Protein AF-A0A956ELA1-F1 (afdb_monomer_lite)

Sequence (353 aa):
MSPERRRLAIAAAAIAALHLALVAYAFPVAVIFGDAGYHVPDYLTHYQQAQTILEIYRETGRLWAYDPGLLAGEPAGLFFDVDNKAHFLWVLGLTSLGLPLPAAFNLFPVASSILAPLSIAGAARLLGYRAVEVVIAAALAVLVWHFDSTVRFLWAAGMVSFTTASHLAILCVGLMWAMLRGRRPWLAFAGLALILLGGAAGLLEPLIPGPLRAASEATPLPADADAKESAAASAPRLVVAAGEAERRRAPNGKGEVFIYARGENAFLARLELDAGGAVPEHRDATEEYLYILEGSGDLVIDGKAYAISPGSAVYMPANALVSFQNGDARLVAVQVFAGPEPAAKYDAWTPAG

Secondary structure (DSSP, 8-state):
--HHHHHHHHHHHHHHHHHHHHHHHHS-HHHHTSSS---SHHHHHHHHHHHHHHHHHHHHS-S-EE-TTSSTTSEETSSTTTTTHHHHHHHHHHHHTT--HHHHHHHHHHHHHHHHHHHHHHHHHHHT--HHHHHHHHHHHHHHHHH-HHHHHHHHHTTHHHHHHHHHHHHHHHHHHHHHTTSSHHHHHHHHHHHHHHHHTTTSGGGSPPP---------S---TT------PPPP-S---GGGSEEEE-TTSSEEEEEEEE-SS-EEEEEEE-TT-EEEEE--SS-EEEEEEE--EEEEETTEEEEE-TT-EEEE-TT--EEEEE-SS-EEEEEEESSSGGGGGGGGSEEE-

Structure (mmCIF, N/CA/C/O backbone):
data_AF-A0A956ELA1-F1
#
_entry.id   AF-A0A956ELA1-F1
#
loop_
_atom_site.group_PDB
_atom_site.id
_atom_site.type_symbol
_atom_site.label_atom_id
_atom_site.label_alt_id
_atom_site.label_comp_id
_atom_site.label_asym_id
_atom_site.label_entity_id
_atom_site.label_seq_id
_atom_site.pdbx_PDB_ins_code
_atom_site.Cartn_x
_atom_site.Cartn_y
_atom_site.Cartn_z
_atom_site.occupancy
_atom_site.B_iso_or_equiv
_atom_site.auth_seq_i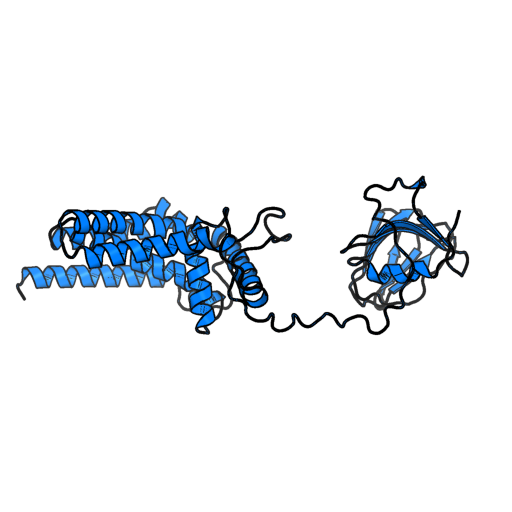d
_atom_site.auth_comp_id
_atom_site.auth_asym_id
_atom_site.auth_atom_id
_atom_site.pdbx_PDB_model_num
ATOM 1 N N . MET A 1 1 ? -31.346 -14.143 32.747 1.00 70.69 1 MET A N 1
ATOM 2 C CA . MET A 1 1 ? -30.569 -12.890 32.578 1.00 70.69 1 MET A CA 1
ATOM 3 C C . MET A 1 1 ? -31.324 -11.766 33.281 1.00 70.69 1 MET A C 1
ATOM 5 O O . MET A 1 1 ? -32.533 -11.711 33.103 1.00 70.69 1 MET A O 1
ATOM 9 N N . SER A 1 2 ? -30.678 -10.928 34.104 1.00 90.81 2 SER A N 1
ATOM 10 C CA . SER A 1 2 ? -31.393 -9.837 34.795 1.00 90.81 2 SER A CA 1
ATOM 11 C C . SER A 1 2 ? -31.924 -8.796 33.792 1.00 90.81 2 SER A C 1
ATOM 13 O O . SER A 1 2 ? -31.334 -8.651 32.714 1.00 90.81 2 SER A O 1
ATOM 15 N N . PRO A 1 3 ? -33.003 -8.054 34.115 1.00 91.38 3 PRO A N 1
ATOM 16 C CA . PRO A 1 3 ? -33.541 -7.007 33.241 1.00 91.38 3 PRO A CA 1
ATOM 17 C C . PRO A 1 3 ? -32.484 -5.976 32.827 1.00 91.38 3 PRO A C 1
ATOM 19 O O . PRO A 1 3 ? -32.422 -5.575 31.669 1.00 91.38 3 PRO A O 1
ATOM 22 N N . GLU A 1 4 ? -31.598 -5.608 33.752 1.00 91.69 4 GLU A N 1
ATOM 23 C CA . GLU A 1 4 ? -30.474 -4.704 33.505 1.00 91.69 4 GLU A CA 1
ATOM 24 C C . GLU A 1 4 ? -29.462 -5.286 32.507 1.00 91.69 4 GLU A C 1
ATOM 26 O O . GLU A 1 4 ? -29.124 -4.635 31.520 1.00 91.69 4 GLU A O 1
ATOM 31 N N . ARG A 1 5 ? -29.039 -6.547 32.688 1.00 91.31 5 ARG A N 1
ATOM 32 C CA . ARG A 1 5 ? -28.137 -7.220 31.735 1.00 91.31 5 ARG A CA 1
ATOM 33 C C . ARG A 1 5 ? -28.763 -7.339 30.349 1.00 91.31 5 ARG A C 1
ATOM 35 O O . ARG A 1 5 ? -28.055 -7.202 29.358 1.00 91.31 5 ARG A O 1
ATOM 42 N N . ARG A 1 6 ? -30.082 -7.555 30.271 1.00 94.75 6 ARG A N 1
ATOM 43 C CA . ARG A 1 6 ? -30.816 -7.572 28.999 1.00 94.75 6 ARG A CA 1
ATOM 44 C C . ARG A 1 6 ? -30.761 -6.216 28.303 1.00 94.75 6 ARG A C 1
ATOM 46 O O . ARG A 1 6 ? -30.464 -6.174 27.116 1.00 94.75 6 ARG A O 1
ATOM 53 N N . ARG A 1 7 ? -31.011 -5.123 29.030 1.00 95.56 7 ARG A N 1
ATOM 54 C CA . ARG A 1 7 ? -30.932 -3.758 28.483 1.00 95.56 7 ARG A CA 1
ATOM 55 C C . ARG A 1 7 ? -29.525 -3.431 27.983 1.00 95.56 7 ARG A C 1
ATOM 57 O O . ARG A 1 7 ? -29.392 -2.933 26.874 1.00 95.56 7 ARG A O 1
ATOM 64 N N . LEU A 1 8 ? -28.490 -3.778 28.751 1.00 95.44 8 LEU A N 1
ATOM 65 C CA . LEU A 1 8 ? -27.094 -3.578 28.344 1.00 95.44 8 LEU A CA 1
ATOM 66 C C . LEU A 1 8 ? -26.721 -4.394 27.101 1.00 95.44 8 LEU A C 1
ATOM 68 O O . LEU A 1 8 ? -26.054 -3.873 26.215 1.00 95.44 8 LEU A O 1
ATOM 72 N N . ALA A 1 9 ? -27.173 -5.647 27.009 1.00 95.44 9 ALA A N 1
ATOM 73 C CA . ALA A 1 9 ? -26.939 -6.477 25.829 1.00 95.44 9 ALA A CA 1
ATOM 74 C C . ALA A 1 9 ? -27.626 -5.903 24.579 1.00 95.44 9 ALA A C 1
ATOM 76 O O . ALA A 1 9 ? -27.011 -5.854 23.518 1.00 95.44 9 ALA A O 1
ATOM 77 N N . ILE A 1 10 ? -28.869 -5.423 24.710 1.00 97.50 10 ILE A N 1
ATOM 78 C CA . ILE A 1 10 ? -29.592 -4.754 23.617 1.00 97.50 10 ILE A CA 1
ATOM 79 C C . ILE A 1 10 ? -28.861 -3.477 23.192 1.00 97.50 10 ILE A C 1
ATOM 81 O O . ILE A 1 10 ? -28.669 -3.264 22.001 1.00 97.50 10 ILE A O 1
ATOM 85 N N . ALA A 1 11 ? -28.410 -2.656 24.146 1.00 97.06 11 ALA A N 1
ATOM 86 C CA . ALA A 1 11 ? -27.654 -1.442 23.848 1.00 97.06 11 ALA A CA 1
ATOM 87 C C . ALA A 1 11 ? -26.344 -1.756 23.108 1.00 97.06 11 ALA A C 1
ATOM 89 O O . ALA A 1 11 ? -26.069 -1.158 22.073 1.00 97.06 11 ALA A O 1
ATOM 90 N N . ALA A 1 12 ? -25.574 -2.738 23.585 1.00 97.00 12 ALA A N 1
ATOM 91 C CA . ALA A 1 12 ? -24.346 -3.176 22.925 1.00 97.00 12 ALA A CA 1
ATOM 92 C C . ALA A 1 12 ? -24.605 -3.692 21.500 1.00 97.00 12 ALA A C 1
ATOM 94 O O . ALA A 1 12 ? -23.867 -3.346 20.582 1.00 97.00 12 ALA A O 1
ATOM 95 N N . ALA A 1 13 ? -25.672 -4.473 21.301 1.00 97.88 13 ALA A N 1
ATOM 96 C CA . ALA A 1 13 ? -26.062 -4.965 19.982 1.00 97.88 13 ALA A CA 1
ATOM 97 C C . ALA A 1 13 ? -26.482 -3.826 19.041 1.00 97.88 13 ALA A C 1
ATOM 99 O O . ALA A 1 13 ? -26.085 -3.823 17.881 1.00 97.88 13 ALA A O 1
ATOM 100 N N . ALA A 1 14 ? -27.232 -2.837 19.538 1.00 98.19 14 ALA A N 1
ATOM 101 C CA . ALA A 1 14 ? -27.623 -1.666 18.758 1.00 98.19 14 ALA A CA 1
ATOM 102 C C . ALA A 1 14 ? -26.407 -0.819 18.347 1.00 98.19 14 ALA A C 1
ATOM 104 O O . ALA A 1 14 ? -26.316 -0.409 17.193 1.00 98.19 14 ALA A O 1
ATOM 105 N N . ILE A 1 15 ? -25.448 -0.612 19.257 1.00 98.25 15 ILE A N 1
ATOM 106 C CA . ILE A 1 15 ? -24.189 0.094 18.966 1.00 98.25 15 ILE A CA 1
ATOM 107 C C . ILE A 1 15 ? -23.372 -0.669 17.921 1.00 98.25 15 ILE A C 1
ATOM 109 O O . ILE A 1 15 ? -22.896 -0.066 16.964 1.00 98.25 15 ILE A O 1
ATOM 113 N N . ALA A 1 16 ? -23.235 -1.989 18.068 1.00 97.94 16 ALA A N 1
ATOM 114 C CA . ALA A 1 16 ? -22.521 -2.817 17.102 1.00 97.94 16 ALA A CA 1
ATOM 115 C C . ALA A 1 16 ? -23.200 -2.796 15.722 1.00 97.94 16 ALA A C 1
ATOM 117 O O . ALA A 1 16 ? -22.518 -2.655 14.714 1.00 97.94 16 ALA A O 1
ATOM 118 N N . ALA A 1 17 ? -24.532 -2.881 15.669 1.00 98.38 17 ALA A N 1
ATOM 119 C CA . ALA A 1 17 ? -25.286 -2.809 14.419 1.00 98.38 17 ALA A CA 1
ATOM 120 C C . ALA A 1 17 ? -25.136 -1.442 13.735 1.00 98.38 17 ALA A C 1
ATOM 122 O O . ALA A 1 17 ? -24.878 -1.390 12.535 1.00 98.38 17 ALA A O 1
ATOM 123 N N . LEU A 1 18 ? -25.236 -0.344 14.495 1.00 98.25 18 LEU A N 1
ATOM 124 C CA . LEU A 1 18 ? -24.988 1.005 13.985 1.00 98.25 18 LEU A CA 1
ATOM 125 C 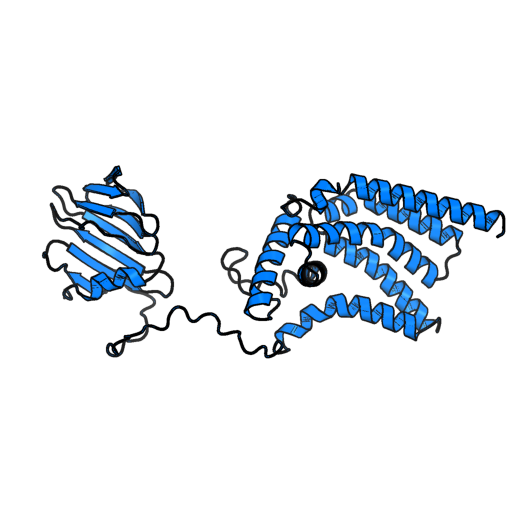C . LEU A 1 18 ? -23.560 1.135 13.446 1.00 98.25 18 LEU A C 1
ATOM 127 O O . LEU A 1 18 ? -23.366 1.634 12.342 1.00 98.25 18 LEU A O 1
ATOM 131 N N . HIS A 1 19 ? -22.569 0.654 14.198 1.00 98.44 19 HIS A N 1
ATOM 132 C CA . HIS A 1 19 ? -21.170 0.682 13.778 1.00 98.44 19 HIS A CA 1
ATOM 133 C C . HIS A 1 19 ? -20.951 -0.081 12.473 1.00 98.44 19 HIS A C 1
ATOM 135 O O . HIS A 1 19 ? -20.365 0.461 11.543 1.00 98.44 19 HIS A O 1
ATOM 141 N N . LEU A 1 20 ? -21.467 -1.307 12.370 1.00 98.00 20 LEU A N 1
ATOM 142 C CA . LEU A 1 20 ? -21.357 -2.114 11.154 1.00 98.00 20 LEU A CA 1
ATOM 143 C C . LEU A 1 20 ? -22.060 -1.458 9.960 1.00 98.00 20 LEU A C 1
ATOM 145 O O . LEU A 1 20 ? -21.533 -1.512 8.854 1.00 98.00 20 LEU A O 1
ATOM 149 N N . ALA A 1 21 ? -23.202 -0.797 10.173 1.00 98.06 21 ALA A N 1
ATOM 150 C CA . ALA A 1 21 ? -23.876 -0.036 9.122 1.00 98.06 21 ALA A CA 1
ATOM 151 C C . ALA A 1 21 ? -23.033 1.161 8.647 1.00 98.06 21 ALA A C 1
ATOM 153 O O . ALA A 1 21 ? -22.932 1.399 7.446 1.00 98.06 21 ALA A O 1
ATOM 154 N N . LEU A 1 22 ? -22.383 1.880 9.568 1.00 97.88 22 LEU A N 1
ATOM 155 C CA . LEU A 1 22 ? -21.479 2.984 9.233 1.00 97.88 22 LEU A CA 1
ATOM 156 C C . LEU A 1 22 ? -20.209 2.495 8.517 1.00 97.88 22 LEU A C 1
ATOM 158 O O . LEU A 1 22 ? -19.766 3.136 7.570 1.00 97.88 22 LEU A O 1
ATOM 162 N N . VAL A 1 23 ? -19.656 1.344 8.914 1.00 97.25 23 VAL A N 1
ATOM 163 C CA . VAL A 1 23 ? -18.533 0.698 8.210 1.00 97.25 23 VAL A CA 1
ATOM 164 C C . VAL A 1 23 ? -18.949 0.279 6.799 1.00 97.25 23 VAL A C 1
ATOM 166 O O . VAL A 1 23 ? -18.238 0.583 5.851 1.00 97.25 23 VAL A O 1
ATOM 169 N N . ALA A 1 24 ? -20.116 -0.348 6.632 1.00 95.81 24 ALA A N 1
ATOM 170 C CA . ALA A 1 24 ? -20.628 -0.728 5.314 1.00 95.81 24 ALA A CA 1
ATOM 171 C C . ALA A 1 24 ? -20.926 0.489 4.419 1.00 95.81 24 ALA A C 1
ATOM 173 O O . ALA A 1 24 ? -20.774 0.413 3.202 1.00 95.81 24 ALA A O 1
ATOM 174 N N . TYR A 1 25 ? -21.330 1.613 5.017 1.00 95.19 25 TYR A N 1
ATOM 175 C CA . TYR A 1 25 ? -21.486 2.885 4.314 1.00 95.19 25 TYR A CA 1
ATOM 176 C C . TYR A 1 25 ? -20.135 3.471 3.875 1.00 95.19 25 TYR A C 1
ATOM 178 O O . TYR A 1 25 ? -20.010 3.942 2.748 1.00 95.19 25 TYR A O 1
ATOM 186 N N . ALA A 1 26 ? -19.127 3.439 4.751 1.00 93.12 26 ALA A N 1
ATOM 187 C CA . ALA A 1 26 ? -17.788 3.951 4.466 1.00 93.12 26 ALA A CA 1
ATOM 188 C C . ALA A 1 26 ? -17.024 3.097 3.441 1.00 93.12 26 ALA A C 1
ATOM 190 O O . ALA A 1 26 ? -16.271 3.638 2.635 1.00 93.12 26 ALA A O 1
ATOM 191 N N . PHE A 1 27 ? -17.238 1.780 3.460 1.00 94.44 27 PHE A N 1
ATOM 192 C CA . PHE A 1 27 ? -16.554 0.812 2.608 1.00 94.44 27 PHE A CA 1
ATOM 193 C C . PHE A 1 27 ? -17.580 -0.046 1.857 1.00 94.44 27 PHE A C 1
ATOM 195 O O . PHE A 1 27 ? -17.936 -1.140 2.310 1.00 94.44 27 PHE A O 1
ATOM 202 N N . PRO A 1 28 ? -18.090 0.430 0.708 1.00 93.19 28 PRO A N 1
ATOM 203 C CA . PRO A 1 28 ? -19.039 -0.337 -0.083 1.00 93.19 28 PRO A CA 1
ATOM 204 C C . PRO A 1 28 ? -18.428 -1.666 -0.540 1.00 93.19 28 PRO A C 1
ATOM 206 O O . PRO A 1 28 ? -17.296 -1.704 -1.018 1.00 93.19 28 PRO A O 1
ATOM 209 N N . VAL A 1 29 ? -19.202 -2.754 -0.472 1.00 93.00 29 VAL A N 1
ATOM 210 C CA . VAL A 1 29 ? -18.757 -4.109 -0.866 1.00 93.00 29 VAL A CA 1
ATOM 211 C C . VAL A 1 29 ? -18.198 -4.142 -2.293 1.00 93.00 29 VAL A C 1
ATOM 213 O O . VAL A 1 29 ? -17.198 -4.806 -2.542 1.00 93.00 29 VAL A O 1
ATOM 216 N N . ALA A 1 30 ? -18.801 -3.379 -3.210 1.00 91.69 30 ALA A N 1
ATOM 217 C CA . ALA A 1 30 ? -18.338 -3.264 -4.593 1.00 91.69 30 ALA A CA 1
ATOM 218 C C . ALA A 1 30 ? -16.942 -2.627 -4.720 1.00 91.69 30 ALA A C 1
ATOM 220 O O . ALA A 1 30 ? -16.229 -2.927 -5.667 1.00 91.69 30 ALA A O 1
ATOM 221 N N . VAL A 1 31 ? -16.550 -1.769 -3.773 1.00 90.38 31 VAL A N 1
ATOM 222 C CA . VAL A 1 31 ? -15.204 -1.179 -3.725 1.00 90.38 31 VAL A CA 1
ATOM 223 C C . VAL A 1 31 ? -14.236 -2.142 -3.044 1.00 90.38 31 VAL A C 1
ATOM 225 O O . VAL A 1 31 ? -13.137 -2.352 -3.543 1.00 90.38 31 VAL A O 1
ATOM 228 N N . ILE A 1 32 ? -14.657 -2.788 -1.947 1.00 93.56 32 ILE A N 1
ATOM 229 C CA . ILE A 1 32 ? -13.826 -3.771 -1.235 1.00 93.56 32 ILE A CA 1
ATOM 230 C C . ILE A 1 32 ? -13.350 -4.869 -2.191 1.00 93.56 32 ILE A C 1
ATOM 232 O O . ILE A 1 32 ? -12.168 -5.189 -2.195 1.00 93.56 32 ILE A O 1
ATOM 236 N N . PHE A 1 33 ? -14.253 -5.416 -3.006 1.00 94.81 33 PHE A N 1
ATOM 237 C CA . PHE A 1 33 ? -13.960 -6.502 -3.948 1.00 94.81 33 PHE A CA 1
ATOM 238 C C . PHE A 1 33 ? -13.834 -6.032 -5.405 1.00 94.81 33 PHE A C 1
ATOM 240 O O . PHE A 1 33 ? -14.028 -6.834 -6.316 1.00 94.81 33 PHE A O 1
ATOM 247 N N . GLY A 1 34 ? -13.558 -4.745 -5.626 1.00 90.38 34 GLY A N 1
ATOM 248 C CA . GLY A 1 34 ? -13.276 -4.212 -6.957 1.00 90.38 34 GLY A CA 1
ATOM 249 C C . GLY A 1 34 ? -11.875 -4.582 -7.455 1.00 90.38 34 GLY A C 1
ATOM 250 O O . GLY A 1 34 ? -11.103 -5.249 -6.767 1.00 90.38 34 GLY A O 1
ATOM 251 N N . ASP A 1 35 ? -11.531 -4.090 -8.644 1.00 89.44 35 ASP A N 1
ATOM 252 C CA . ASP A 1 35 ? -10.265 -4.414 -9.319 1.00 89.44 35 ASP A CA 1
ATOM 253 C C . ASP A 1 35 ? -9.079 -3.533 -8.880 1.00 89.44 35 ASP A C 1
ATOM 255 O O . ASP A 1 35 ? -7.958 -3.724 -9.348 1.00 89.44 35 ASP A O 1
ATOM 259 N N . ALA A 1 36 ? -9.300 -2.570 -7.979 1.00 88.00 36 ALA A N 1
ATOM 260 C CA . ALA A 1 36 ? -8.285 -1.617 -7.534 1.00 88.00 36 ALA A CA 1
ATOM 261 C C . ALA A 1 36 ? -8.334 -1.349 -6.021 1.00 88.00 36 ALA A C 1
ATOM 263 O O . ALA A 1 36 ? -9.364 -1.525 -5.359 1.00 88.00 36 ALA A O 1
ATOM 264 N N . GLY A 1 37 ? -7.198 -0.907 -5.474 1.00 85.56 37 GLY A N 1
ATOM 265 C CA . GLY A 1 37 ? -7.126 -0.346 -4.127 1.00 85.56 37 GLY A CA 1
ATOM 266 C C . GLY A 1 37 ? -7.890 0.980 -4.007 1.00 85.56 37 GLY A C 1
ATOM 267 O O . GLY A 1 37 ? -8.267 1.594 -5.005 1.00 85.56 37 GLY A O 1
ATOM 268 N N . TYR A 1 38 ? -8.115 1.455 -2.780 1.00 87.44 38 TYR A N 1
ATOM 269 C CA . TYR A 1 38 ? -8.744 2.763 -2.559 1.00 87.44 38 TYR A CA 1
ATOM 270 C C . TYR A 1 38 ? -7.954 3.911 -3.228 1.00 87.44 38 TYR A C 1
ATOM 272 O O . TYR A 1 38 ? -6.769 4.102 -2.971 1.00 87.44 38 TYR A O 1
ATOM 280 N N . HIS A 1 39 ? -8.635 4.727 -4.041 1.00 80.38 39 HIS A N 1
ATOM 281 C CA . HIS A 1 39 ? -8.050 5.844 -4.806 1.00 80.38 39 HIS A CA 1
ATOM 282 C C . HIS A 1 39 ? -7.979 7.163 -4.015 1.00 80.38 39 HIS A C 1
ATOM 284 O O . HIS A 1 39 ? -8.400 8.218 -4.492 1.00 80.38 39 HIS A O 1
ATOM 290 N N . VAL A 1 40 ? -7.500 7.107 -2.778 1.00 78.19 40 VAL A N 1
ATOM 291 C CA . VAL A 1 40 ? -7.356 8.273 -1.888 1.00 78.19 40 VAL A CA 1
ATOM 292 C C . VAL A 1 40 ? -5.855 8.447 -1.600 1.00 78.19 40 VAL A C 1
ATOM 294 O O . VAL A 1 40 ? -5.151 7.437 -1.649 1.00 78.19 40 VAL A O 1
ATOM 297 N N . PRO A 1 41 ? -5.325 9.674 -1.389 1.00 80.75 41 PRO A N 1
ATOM 298 C CA . PRO A 1 41 ? -3.912 9.975 -1.636 1.00 80.75 41 PRO A CA 1
ATOM 299 C C . PRO A 1 41 ? -2.905 8.980 -1.059 1.00 80.75 41 PRO A C 1
ATOM 301 O O . PRO A 1 41 ? -2.063 8.483 -1.797 1.00 80.75 41 PRO A O 1
ATOM 304 N N . ASP A 1 42 ? -3.019 8.652 0.225 1.00 87.12 42 ASP A N 1
ATOM 305 C CA . ASP A 1 42 ? -2.032 7.819 0.914 1.00 87.12 42 ASP A CA 1
ATOM 306 C C . ASP A 1 42 ? -2.269 6.320 0.641 1.00 87.12 42 ASP A C 1
ATOM 308 O O . ASP A 1 42 ? -1.330 5.541 0.488 1.00 87.12 42 ASP A O 1
ATOM 312 N N . TYR A 1 43 ? -3.531 5.914 0.439 1.00 90.75 43 TYR A N 1
ATOM 313 C CA . TYR A 1 43 ? -3.865 4.536 0.064 1.00 90.75 43 TYR A CA 1
ATOM 314 C C . TYR A 1 43 ? -3.234 4.106 -1.260 1.00 90.75 43 TYR A C 1
ATOM 316 O O . TYR A 1 43 ? -2.842 2.948 -1.372 1.00 90.75 43 TYR A O 1
ATOM 324 N N . LEU A 1 44 ? -3.125 4.998 -2.249 1.00 88.75 44 LEU A N 1
ATOM 325 C CA . LEU A 1 44 ? -2.506 4.662 -3.536 1.00 88.75 44 LEU A CA 1
ATOM 326 C C . LEU A 1 44 ? -1.013 4.375 -3.392 1.00 88.75 44 LEU A C 1
ATOM 328 O O . LEU A 1 44 ? -0.535 3.381 -3.938 1.00 88.75 44 LEU A O 1
ATOM 332 N N . THR A 1 45 ? -0.306 5.195 -2.616 1.00 86.88 45 THR A N 1
ATOM 333 C CA . THR A 1 45 ? 1.112 4.985 -2.305 1.00 86.88 45 THR A CA 1
ATOM 334 C C . THR A 1 45 ? 1.308 3.632 -1.627 1.00 86.88 45 THR A C 1
ATOM 336 O O . THR A 1 45 ? 2.091 2.810 -2.096 1.00 86.88 45 THR A O 1
ATOM 339 N N . HIS A 1 46 ? 0.524 3.343 -0.585 1.00 88.50 46 HIS A N 1
ATOM 340 C CA . HIS A 1 46 ? 0.624 2.074 0.137 1.00 88.50 46 HIS A CA 1
ATOM 341 C C . HIS A 1 46 ? 0.178 0.870 -0.694 1.00 88.50 46 HIS A C 1
ATOM 343 O O . HIS A 1 46 ? 0.709 -0.226 -0.520 1.00 88.50 46 HIS A O 1
ATOM 349 N N . TYR A 1 47 ? -0.771 1.053 -1.613 1.00 90.69 47 TYR A N 1
ATOM 350 C CA . TYR A 1 47 ? -1.193 0.006 -2.537 1.00 90.69 47 TYR A CA 1
ATOM 351 C C . TYR A 1 47 ? -0.070 -0.358 -3.509 1.00 90.69 47 TYR A C 1
ATOM 353 O O . TYR A 1 47 ? 0.240 -1.540 -3.655 1.00 90.69 47 TYR A O 1
ATOM 361 N N . GLN A 1 48 ? 0.583 0.643 -4.112 1.00 87.94 48 GLN A N 1
ATOM 362 C CA . GLN A 1 48 ? 1.752 0.431 -4.968 1.00 87.94 48 GLN A CA 1
ATOM 363 C C . GLN A 1 48 ? 2.880 -0.256 -4.191 1.00 87.94 48 GLN A C 1
ATOM 365 O O . GLN A 1 48 ? 3.391 -1.276 -4.638 1.00 87.94 48 GLN A O 1
ATOM 370 N N . GLN A 1 49 ? 3.221 0.237 -2.998 1.00 87.00 49 GLN A N 1
ATOM 371 C CA . GLN A 1 49 ? 4.253 -0.377 -2.156 1.00 87.00 49 GLN A CA 1
ATOM 372 C C . GLN A 1 49 ? 3.921 -1.838 -1.818 1.00 87.00 49 GLN A C 1
ATOM 374 O O . GLN A 1 49 ? 4.782 -2.713 -1.917 1.00 87.00 49 GLN A O 1
ATOM 379 N N . ALA A 1 50 ? 2.668 -2.131 -1.456 1.00 88.94 50 ALA A N 1
ATOM 380 C CA . ALA A 1 50 ? 2.233 -3.494 -1.176 1.00 88.94 50 ALA A CA 1
ATOM 381 C C . ALA A 1 50 ? 2.331 -4.396 -2.413 1.00 88.94 50 ALA A C 1
ATOM 383 O O . ALA A 1 50 ? 2.720 -5.556 -2.277 1.00 88.94 50 ALA A O 1
ATOM 384 N N . GLN A 1 51 ? 2.011 -3.874 -3.600 1.00 89.81 51 GLN A N 1
ATOM 385 C CA . GLN A 1 51 ? 2.172 -4.588 -4.862 1.00 89.81 51 GLN A CA 1
ATOM 386 C C . GLN A 1 51 ? 3.648 -4.915 -5.129 1.00 89.81 51 GLN A C 1
ATOM 388 O O . GLN A 1 51 ? 3.982 -6.093 -5.262 1.00 89.81 51 GLN A O 1
ATOM 393 N N . THR A 1 52 ? 4.522 -3.904 -5.118 1.00 87.69 52 THR A N 1
ATOM 394 C CA . THR A 1 52 ? 5.959 -4.053 -5.383 1.00 87.69 52 THR A CA 1
ATOM 395 C C . THR A 1 52 ? 6.583 -5.074 -4.430 1.00 87.69 52 THR A C 1
ATOM 397 O O . THR A 1 52 ? 7.190 -6.054 -4.861 1.00 87.69 52 THR A O 1
ATOM 400 N N . ILE A 1 53 ? 6.375 -4.923 -3.116 1.00 86.12 53 ILE A N 1
ATOM 401 C CA . ILE A 1 53 ? 6.966 -5.833 -2.122 1.00 86.12 53 ILE A CA 1
ATOM 402 C C . ILE A 1 53 ? 6.389 -7.249 -2.226 1.00 86.12 53 ILE A C 1
ATOM 404 O O . ILE A 1 53 ? 7.105 -8.218 -1.973 1.00 86.12 53 ILE A O 1
ATOM 408 N N . LEU A 1 54 ? 5.120 -7.413 -2.611 1.00 88.19 54 LEU A N 1
ATOM 409 C CA . LEU A 1 54 ? 4.539 -8.741 -2.805 1.00 88.19 54 LEU A CA 1
ATOM 410 C C . LEU A 1 54 ? 5.159 -9.468 -4.006 1.00 88.19 54 LEU A C 1
ATOM 412 O O . LEU A 1 54 ? 5.392 -10.675 -3.923 1.00 88.19 54 LEU A O 1
ATOM 416 N N . GLU A 1 55 ? 5.429 -8.754 -5.099 1.00 87.62 55 GLU A N 1
ATOM 417 C CA . GLU A 1 55 ? 6.141 -9.283 -6.270 1.00 87.62 55 GLU A CA 1
ATOM 418 C C . GLU A 1 55 ? 7.563 -9.711 -5.881 1.00 87.62 55 GLU A C 1
ATOM 420 O O . GLU A 1 55 ? 7.921 -10.881 -6.032 1.00 87.62 55 GLU A O 1
ATOM 425 N N . ILE A 1 56 ? 8.313 -8.827 -5.216 1.00 85.88 56 ILE A N 1
ATOM 426 C CA . ILE A 1 56 ? 9.664 -9.120 -4.712 1.00 85.88 56 ILE A CA 1
ATOM 427 C C . ILE A 1 56 ? 9.670 -10.309 -3.755 1.00 85.88 56 ILE A C 1
ATOM 429 O O . ILE A 1 56 ? 10.563 -11.154 -3.825 1.00 85.88 56 ILE A O 1
ATOM 433 N N . TYR A 1 57 ? 8.698 -10.400 -2.847 1.00 85.94 57 TYR A N 1
ATOM 434 C CA . TYR A 1 57 ? 8.621 -11.513 -1.907 1.00 85.94 57 TYR A CA 1
ATOM 435 C C . TYR A 1 57 ? 8.406 -12.844 -2.627 1.00 85.94 57 TYR A C 1
ATOM 437 O O . TYR A 1 57 ? 8.993 -13.857 -2.243 1.00 85.94 57 TYR A O 1
ATOM 445 N N . ARG A 1 58 ? 7.587 -12.862 -3.684 1.00 84.56 58 ARG A N 1
ATOM 446 C CA . ARG A 1 58 ? 7.357 -14.075 -4.479 1.00 84.56 58 ARG A CA 1
ATOM 447 C C . ARG A 1 58 ? 8.624 -14.533 -5.197 1.00 84.56 58 ARG A C 1
ATOM 449 O O . ARG A 1 58 ? 8.846 -15.738 -5.277 1.00 84.56 58 ARG A O 1
ATOM 456 N N . GLU A 1 59 ? 9.440 -13.596 -5.667 1.00 84.38 59 GLU A N 1
ATOM 457 C CA . GLU A 1 59 ? 10.676 -13.885 -6.400 1.00 84.38 59 GLU A CA 1
ATOM 458 C C . GLU A 1 59 ? 11.858 -14.215 -5.481 1.00 84.38 59 GLU A C 1
ATOM 460 O O . GLU A 1 59 ? 12.602 -15.163 -5.718 1.00 84.38 59 GLU A O 1
ATOM 465 N N . THR A 1 60 ? 12.030 -13.442 -4.411 1.00 82.44 60 THR A N 1
ATOM 466 C CA . THR A 1 60 ? 13.265 -13.423 -3.608 1.00 82.44 60 THR A CA 1
ATOM 467 C C . THR A 1 60 ? 13.069 -13.879 -2.165 1.00 82.44 60 THR A C 1
ATOM 469 O O . THR A 1 60 ? 14.045 -14.117 -1.453 1.00 82.44 60 THR A O 1
ATOM 472 N N . GLY A 1 61 ? 11.821 -13.971 -1.700 1.00 82.50 61 GLY A N 1
ATOM 473 C CA . GLY A 1 61 ? 11.491 -14.232 -0.300 1.00 82.50 61 GLY A CA 1
ATOM 474 C C . GLY A 1 61 ? 11.766 -13.063 0.650 1.00 82.50 61 GLY A C 1
ATOM 475 O O . GLY A 1 61 ? 11.626 -13.253 1.855 1.00 82.50 61 GLY A O 1
ATOM 476 N N . ARG A 1 62 ? 12.148 -11.881 0.145 1.00 83.12 62 ARG A N 1
ATOM 477 C CA . ARG A 1 62 ? 12.419 -10.680 0.954 1.00 83.12 62 ARG A CA 1
ATOM 478 C C . ARG A 1 62 ? 11.178 -9.803 1.078 1.00 83.12 62 ARG A C 1
ATOM 480 O O . ARG A 1 62 ? 10.453 -9.636 0.103 1.00 83.12 62 ARG A O 1
ATOM 487 N N . LEU A 1 63 ? 10.972 -9.178 2.239 1.00 82.25 63 LEU A N 1
ATOM 488 C CA . LEU A 1 63 ? 9.925 -8.158 2.432 1.00 82.25 63 LEU A CA 1
ATOM 489 C C . LEU A 1 63 ? 10.418 -6.710 2.277 1.00 82.25 63 LEU A C 1
ATOM 491 O O . LEU A 1 63 ? 9.860 -5.806 2.908 1.00 82.25 63 LEU A O 1
ATOM 495 N N . TRP A 1 64 ? 11.474 -6.497 1.490 1.00 84.50 64 TRP A N 1
ATOM 496 C CA . TRP A 1 64 ? 12.030 -5.179 1.185 1.00 84.50 64 TRP A CA 1
ATOM 497 C C . TRP A 1 64 ? 12.771 -5.172 -0.159 1.00 84.50 64 TRP A C 1
ATOM 499 O O . TRP A 1 64 ? 13.313 -6.205 -0.563 1.00 84.50 64 TRP A O 1
ATOM 509 N N . ALA A 1 65 ? 12.845 -4.009 -0.814 1.00 82.81 65 ALA A N 1
ATOM 510 C CA . ALA A 1 65 ? 13.751 -3.757 -1.940 1.00 82.81 65 ALA A CA 1
ATOM 511 C C . ALA A 1 65 ? 13.953 -2.262 -2.200 1.00 82.81 65 ALA A C 1
ATOM 513 O O . ALA A 1 65 ? 13.275 -1.422 -1.619 1.00 82.81 65 ALA A O 1
ATOM 514 N N . TYR A 1 66 ? 14.864 -1.943 -3.116 1.00 83.88 66 TYR A N 1
ATOM 515 C CA . TYR A 1 66 ? 14.964 -0.614 -3.707 1.00 83.88 66 TYR A CA 1
ATOM 516 C C . TYR A 1 66 ? 14.037 -0.523 -4.919 1.00 83.88 66 TYR A C 1
ATOM 518 O O . TYR A 1 66 ? 14.206 -1.280 -5.874 1.00 83.88 66 TYR A O 1
ATOM 526 N N . ASP A 1 67 ? 13.081 0.402 -4.871 1.00 78.31 67 ASP A N 1
ATOM 527 C CA . ASP A 1 67 ? 12.201 0.726 -5.993 1.00 78.31 67 ASP A CA 1
ATOM 528 C C . ASP A 1 67 ? 12.711 2.017 -6.666 1.00 78.31 67 ASP A C 1
ATOM 530 O O . ASP A 1 67 ? 12.644 3.093 -6.069 1.00 78.31 67 ASP A O 1
ATOM 534 N N . PRO A 1 68 ? 13.265 1.958 -7.891 1.00 79.62 68 PRO A N 1
ATOM 535 C CA . PRO A 1 68 ? 13.706 3.160 -8.596 1.00 79.62 68 PRO A CA 1
ATOM 536 C C . PRO A 1 68 ? 12.534 4.029 -9.088 1.00 79.62 68 PRO A C 1
ATOM 538 O O . PRO A 1 68 ? 12.748 5.192 -9.426 1.00 79.62 68 PRO A O 1
ATOM 541 N N . GLY A 1 69 ? 11.311 3.488 -9.140 1.00 74.88 69 GLY A N 1
ATOM 542 C CA . GLY A 1 69 ? 10.100 4.184 -9.577 1.00 74.88 69 GLY A CA 1
ATOM 543 C C . GLY A 1 69 ? 9.383 4.958 -8.468 1.00 74.88 69 GLY A C 1
ATOM 544 O O . GLY A 1 69 ? 8.598 5.859 -8.770 1.00 74.88 69 GLY A O 1
ATOM 545 N N . LEU A 1 70 ? 9.658 4.657 -7.195 1.00 71.12 70 LEU A N 1
ATOM 546 C CA . LEU A 1 70 ? 9.046 5.320 -6.043 1.00 71.12 70 LEU A CA 1
ATOM 547 C C . LEU A 1 70 ? 10.072 5.504 -4.920 1.00 71.12 70 LEU A C 1
ATOM 549 O O . LEU A 1 70 ? 10.540 4.531 -4.343 1.00 71.12 70 LEU A O 1
ATOM 553 N N . LEU A 1 71 ? 10.379 6.763 -4.581 1.00 73.00 71 LEU A N 1
ATOM 554 C CA . LEU A 1 71 ? 11.387 7.126 -3.569 1.00 73.00 71 LEU A CA 1
ATOM 555 C C . LEU A 1 71 ? 12.767 6.495 -3.850 1.00 73.00 71 LEU A C 1
ATOM 557 O O . LEU A 1 71 ? 13.373 5.870 -2.983 1.00 73.00 71 LEU A O 1
ATOM 561 N N . ALA A 1 72 ? 13.277 6.684 -5.072 1.00 77.44 72 ALA A N 1
ATOM 562 C CA . ALA A 1 72 ? 14.555 6.127 -5.511 1.00 77.44 72 ALA A CA 1
ATOM 563 C C . ALA A 1 72 ? 15.695 6.384 -4.504 1.00 77.44 72 ALA A C 1
ATOM 565 O O . ALA A 1 72 ? 15.958 7.521 -4.110 1.00 77.44 72 ALA A O 1
ATOM 566 N N . GLY A 1 73 ? 16.393 5.311 -4.126 1.00 75.12 73 GLY A N 1
ATOM 567 C CA . GLY A 1 73 ? 17.471 5.342 -3.133 1.00 75.12 73 GLY A CA 1
ATOM 568 C C . GLY A 1 73 ? 17.026 5.030 -1.702 1.00 75.12 73 GLY A C 1
ATOM 569 O O . GLY A 1 73 ? 17.881 4.710 -0.878 1.00 75.12 73 GLY A O 1
ATOM 570 N N . GLU A 1 74 ? 15.722 5.024 -1.419 1.00 76.06 74 GLU A N 1
ATOM 571 C CA . GLU A 1 74 ? 15.163 4.555 -0.150 1.00 76.06 74 GLU A CA 1
ATOM 572 C C . GLU A 1 74 ? 14.656 3.108 -0.287 1.00 76.06 74 GLU A C 1
ATOM 574 O O . GLU A 1 74 ? 13.992 2.770 -1.271 1.00 76.06 74 GLU A O 1
ATOM 579 N N . PRO A 1 75 ? 14.961 2.211 0.667 1.00 78.62 75 PRO A N 1
ATOM 580 C CA . PRO A 1 75 ? 14.470 0.844 0.605 1.00 78.62 75 PRO A CA 1
ATOM 581 C C . PRO A 1 75 ? 12.995 0.772 1.029 1.00 78.62 75 PRO A C 1
ATOM 583 O O . PRO A 1 75 ? 12.655 0.949 2.205 1.00 78.62 75 PRO A O 1
ATOM 586 N N . ALA A 1 76 ? 12.125 0.439 0.078 1.00 79.94 76 ALA A N 1
ATOM 587 C CA . ALA A 1 76 ? 10.729 0.108 0.320 1.00 79.94 76 ALA A CA 1
ATOM 588 C C . ALA A 1 76 ? 10.615 -1.139 1.214 1.00 79.94 76 ALA A C 1
ATOM 590 O O . ALA A 1 76 ? 11.406 -2.082 1.118 1.00 79.94 76 ALA A O 1
ATOM 591 N N . GLY A 1 77 ? 9.618 -1.156 2.095 1.00 73.69 77 GLY A N 1
ATOM 592 C CA . GLY A 1 77 ? 9.334 -2.252 3.019 1.00 73.69 77 GLY A CA 1
ATOM 593 C C . GLY A 1 77 ? 10.181 -2.274 4.298 1.00 73.69 77 GLY A C 1
ATOM 594 O O . GLY A 1 77 ? 10.003 -3.192 5.102 1.00 73.69 77 GLY A O 1
ATOM 595 N N . LEU A 1 78 ? 11.076 -1.301 4.525 1.00 74.56 78 LEU A N 1
ATOM 596 C CA . LEU A 1 78 ? 11.885 -1.195 5.753 1.00 74.56 78 LEU A CA 1
ATOM 597 C C . LEU A 1 78 ? 11.432 -0.050 6.671 1.00 74.56 78 LEU A C 1
ATOM 599 O O . LEU A 1 78 ? 10.439 -0.184 7.381 1.00 74.56 78 LEU A O 1
ATOM 603 N N . PHE A 1 79 ? 12.199 1.042 6.725 1.00 67.19 79 PHE A N 1
ATOM 604 C CA . PHE A 1 79 ? 12.059 2.076 7.754 1.00 67.19 79 PHE A CA 1
ATOM 605 C C . PHE A 1 79 ? 10.926 3.049 7.458 1.00 67.19 79 PHE A C 1
ATOM 607 O O . PHE A 1 79 ? 10.221 3.456 8.379 1.00 67.19 79 PHE A O 1
ATOM 614 N N . PHE A 1 80 ? 10.749 3.398 6.184 1.00 65.00 80 PHE A N 1
ATOM 615 C CA . PHE A 1 80 ? 9.701 4.314 5.750 1.00 65.00 80 PHE A CA 1
ATOM 616 C C . PHE A 1 80 ? 8.301 3.713 5.952 1.00 65.00 80 PHE A C 1
ATOM 618 O O . PHE A 1 80 ? 7.396 4.417 6.375 1.00 65.00 80 PHE A O 1
ATOM 625 N N . ASP A 1 81 ? 8.165 2.394 5.776 1.00 72.31 81 ASP A N 1
ATOM 626 C CA . ASP A 1 81 ? 6.882 1.678 5.832 1.00 72.31 81 ASP A CA 1
ATOM 627 C C . ASP A 1 81 ? 6.637 0.966 7.169 1.00 72.31 81 ASP A C 1
ATOM 629 O O . ASP A 1 81 ? 5.813 0.049 7.263 1.00 72.31 81 ASP A O 1
ATOM 633 N N . VAL A 1 82 ? 7.378 1.331 8.220 1.00 71.75 82 VAL A N 1
ATOM 634 C CA . VAL A 1 82 ? 7.245 0.685 9.536 1.00 71.75 82 VAL A CA 1
ATOM 635 C C . VAL A 1 82 ? 5.826 0.821 10.090 1.00 71.75 82 VAL A C 1
ATOM 637 O O . VAL A 1 82 ? 5.323 -0.084 10.758 1.00 71.75 82 VAL A O 1
ATOM 640 N N . ASP A 1 83 ? 5.159 1.928 9.779 1.00 74.12 83 ASP A N 1
ATOM 641 C CA . ASP A 1 83 ? 3.785 2.200 10.168 1.00 74.12 83 ASP A CA 1
ATOM 642 C C . ASP A 1 83 ? 2.773 1.349 9.385 1.00 74.12 83 ASP A C 1
ATOM 644 O O . ASP A 1 83 ? 1.740 1.002 9.949 1.00 74.12 83 ASP A O 1
ATOM 648 N N . ASN A 1 84 ? 3.086 0.929 8.154 1.00 83.19 84 ASN A N 1
ATOM 649 C CA . ASN A 1 84 ? 2.225 0.119 7.284 1.00 83.19 84 ASN A CA 1
ATOM 650 C C . ASN A 1 84 ? 2.601 -1.361 7.177 1.00 83.19 84 ASN A C 1
ATOM 652 O O . ASN A 1 84 ? 1.885 -2.144 6.546 1.00 83.19 84 ASN A O 1
ATOM 656 N N . LYS A 1 85 ? 3.671 -1.802 7.837 1.00 81.81 85 LYS A N 1
ATOM 657 C CA . LYS A 1 85 ? 4.136 -3.193 7.759 1.00 81.81 85 LYS A CA 1
ATOM 658 C C . LYS A 1 85 ? 3.059 -4.215 8.144 1.00 81.81 85 LYS A C 1
ATOM 660 O O . LYS A 1 85 ? 2.981 -5.286 7.545 1.00 81.81 85 LYS A O 1
ATOM 665 N N . ALA A 1 86 ? 2.189 -3.882 9.099 1.00 84.12 86 ALA A N 1
ATOM 666 C CA . ALA A 1 86 ? 1.059 -4.733 9.477 1.00 84.12 86 ALA A CA 1
ATOM 667 C C . ALA A 1 86 ? 0.033 -4.895 8.340 1.00 84.12 86 ALA A C 1
ATOM 669 O O . ALA A 1 86 ? -0.473 -5.998 8.125 1.00 84.12 86 ALA A O 1
ATOM 670 N N . HIS A 1 87 ? -0.247 -3.823 7.593 1.00 89.38 87 HIS A N 1
ATOM 671 C CA . HIS A 1 87 ? -1.114 -3.857 6.413 1.00 89.38 87 HIS A CA 1
ATOM 672 C C . HIS A 1 87 ? -0.474 -4.695 5.305 1.00 89.38 87 HIS A C 1
ATOM 674 O O . HIS A 1 87 ? -1.132 -5.558 4.727 1.00 89.38 87 HIS A O 1
ATOM 680 N N . PHE A 1 88 ? 0.834 -4.551 5.090 1.00 87.38 88 PHE A N 1
ATOM 681 C CA . PHE A 1 88 ? 1.566 -5.406 4.160 1.00 87.38 88 PHE A CA 1
ATOM 682 C C . PHE A 1 88 ? 1.479 -6.898 4.539 1.00 87.38 88 PHE A C 1
ATOM 684 O O . PHE A 1 88 ? 1.104 -7.725 3.710 1.00 87.38 88 PHE A O 1
ATOM 691 N N . LEU A 1 89 ? 1.776 -7.266 5.793 1.00 86.50 89 LEU A N 1
ATOM 692 C CA . LEU A 1 89 ? 1.721 -8.666 6.242 1.00 86.50 89 LEU A CA 1
ATOM 693 C C . LEU A 1 89 ? 0.305 -9.247 6.142 1.00 86.50 89 LEU A C 1
ATOM 695 O O . LEU A 1 89 ? 0.133 -10.422 5.816 1.00 86.50 89 LEU A O 1
ATOM 699 N N . TRP A 1 90 ? -0.710 -8.418 6.382 1.00 90.81 90 TRP A N 1
ATOM 700 C CA . TRP A 1 90 ? -2.107 -8.762 6.146 1.00 90.81 90 TRP A CA 1
ATOM 701 C C . TRP A 1 90 ? -2.374 -9.081 4.670 1.00 90.81 90 TRP A C 1
ATOM 703 O O . TRP A 1 90 ? -2.948 -10.127 4.360 1.00 90.81 90 TRP A O 1
ATOM 713 N N . VAL A 1 91 ? -1.921 -8.218 3.757 1.00 92.88 91 VAL A N 1
ATOM 714 C CA . VAL A 1 91 ? -2.052 -8.424 2.308 1.00 92.88 91 VAL A CA 1
ATOM 715 C C . VAL A 1 91 ? -1.334 -9.694 1.874 1.00 92.88 91 VAL A C 1
ATOM 717 O O . VAL A 1 91 ? -1.923 -10.529 1.186 1.00 92.88 91 VAL A O 1
ATOM 720 N N . LEU A 1 92 ? -0.092 -9.886 2.315 1.00 90.44 92 LEU A N 1
ATOM 721 C CA . LEU A 1 92 ? 0.681 -11.088 2.034 1.00 90.44 92 LEU A CA 1
ATOM 722 C C . LEU A 1 92 ? -0.050 -12.348 2.520 1.00 90.44 92 LEU A C 1
ATOM 724 O O . LEU A 1 92 ? -0.172 -13.320 1.775 1.00 90.44 92 LEU A O 1
ATOM 728 N N . GLY A 1 93 ? -0.585 -12.323 3.742 1.00 90.44 93 GLY A N 1
ATOM 729 C CA . GLY A 1 93 ? -1.338 -13.437 4.312 1.00 90.44 93 GLY A CA 1
ATOM 730 C C . GLY A 1 93 ? -2.588 -13.780 3.501 1.00 90.44 93 GLY A C 1
ATOM 731 O O . GLY A 1 93 ? -2.782 -14.935 3.130 1.00 90.44 93 GLY A O 1
ATOM 732 N N . LEU A 1 94 ? -3.421 -12.788 3.178 1.00 95.19 94 LEU A N 1
ATOM 733 C CA . LEU A 1 94 ? -4.665 -13.017 2.437 1.00 95.19 94 LEU A CA 1
ATOM 734 C C . LEU A 1 94 ? -4.429 -13.409 0.976 1.00 95.19 94 LEU A C 1
ATOM 736 O O . LEU A 1 94 ? -5.114 -14.294 0.463 1.00 95.19 94 LEU A O 1
ATOM 740 N N . THR A 1 95 ? -3.445 -12.805 0.311 1.00 94.19 95 THR A N 1
ATOM 741 C CA . THR A 1 95 ? -3.087 -13.181 -1.065 1.00 94.19 95 THR A CA 1
ATOM 742 C C . THR A 1 95 ? -2.487 -14.583 -1.130 1.00 94.19 95 THR A C 1
ATOM 744 O O . THR A 1 95 ? -2.781 -15.327 -2.063 1.00 94.19 95 THR A O 1
ATOM 747 N N . SER A 1 96 ? -1.744 -15.006 -0.102 1.00 89.00 96 SER A N 1
ATOM 748 C CA . SER A 1 96 ? -1.274 -16.394 0.036 1.00 89.00 96 SER A CA 1
ATOM 749 C C . SER A 1 96 ? -2.419 -17.398 0.229 1.00 89.00 96 SER A C 1
ATOM 751 O O . SER A 1 96 ? -2.258 -18.577 -0.076 1.00 89.00 96 SER A O 1
ATOM 753 N N . LEU A 1 97 ? -3.584 -16.942 0.703 1.00 94.50 97 LEU A N 1
ATOM 754 C CA . LEU A 1 97 ? -4.821 -17.727 0.800 1.00 94.50 97 LEU A CA 1
ATOM 755 C C . LEU A 1 97 ? -5.691 -17.645 -0.469 1.00 94.50 97 LEU A C 1
ATOM 757 O O . LEU A 1 97 ? -6.791 -18.194 -0.490 1.00 94.50 97 LEU A O 1
ATOM 761 N N . GLY A 1 98 ? -5.212 -16.979 -1.525 1.00 94.12 98 GLY A N 1
ATOM 762 C CA . GLY A 1 98 ? -5.881 -16.895 -2.824 1.00 94.12 98 GLY A CA 1
ATOM 763 C C . GLY A 1 98 ? -6.809 -15.692 -3.009 1.00 94.12 98 GLY A C 1
ATOM 764 O O . GLY A 1 98 ? -7.513 -15.636 -4.016 1.00 94.12 98 GLY A O 1
ATOM 765 N N . LEU A 1 99 ? -6.832 -14.724 -2.084 1.00 95.75 99 LEU A N 1
ATOM 766 C CA . LEU A 1 99 ? -7.573 -13.481 -2.320 1.00 95.75 99 LEU A CA 1
ATOM 767 C C . LEU A 1 99 ? -6.840 -12.596 -3.346 1.00 95.75 99 LEU A C 1
ATOM 769 O O . LEU A 1 99 ? -5.615 -12.469 -3.272 1.00 95.75 99 LEU A O 1
ATOM 773 N N . PRO A 1 100 ? -7.565 -11.922 -4.259 1.00 95.19 100 PRO A N 1
ATOM 774 C CA . PRO A 1 100 ? -6.980 -10.902 -5.124 1.00 95.19 100 PRO A CA 1
ATOM 775 C C . PRO A 1 100 ? -6.331 -9.774 -4.314 1.00 95.19 100 PRO A C 1
ATOM 777 O O . PRO A 1 100 ? -6.844 -9.385 -3.262 1.00 95.19 100 PRO A O 1
ATOM 780 N N . LEU A 1 101 ? -5.232 -9.217 -4.833 1.00 94.25 101 LEU A N 1
ATOM 781 C CA . LEU A 1 101 ? -4.481 -8.129 -4.196 1.00 94.25 101 LEU A CA 1
ATOM 782 C C . LEU A 1 101 ? -5.364 -6.916 -3.817 1.00 94.25 101 LEU A C 1
ATOM 784 O O . LEU A 1 101 ? -5.309 -6.527 -2.647 1.00 94.25 101 LEU A O 1
ATOM 788 N N . PRO A 1 102 ? -6.223 -6.370 -4.711 1.00 95.12 102 PRO A N 1
ATOM 789 C CA . PRO A 1 102 ? -7.142 -5.283 -4.360 1.00 95.12 102 PRO A CA 1
ATOM 790 C C . PRO A 1 102 ? -7.999 -5.590 -3.132 1.00 95.12 102 PRO A C 1
ATOM 792 O O . PRO A 1 102 ? -8.047 -4.810 -2.182 1.00 95.12 102 PRO A O 1
ATOM 795 N N . ALA A 1 103 ? -8.614 -6.774 -3.107 1.00 96.19 103 ALA A N 1
ATOM 796 C CA . ALA A 1 103 ? -9.484 -7.189 -2.016 1.00 96.19 103 ALA A CA 1
ATOM 797 C C . ALA A 1 103 ? -8.710 -7.384 -0.708 1.00 96.19 103 ALA A C 1
ATOM 799 O O . ALA A 1 103 ? -9.135 -6.909 0.345 1.00 96.19 103 ALA A O 1
ATOM 800 N N . ALA A 1 104 ? -7.553 -8.047 -0.768 1.00 96.31 104 ALA A N 1
ATOM 801 C CA . ALA A 1 104 ? -6.688 -8.241 0.388 1.00 96.31 104 ALA A CA 1
ATOM 802 C C . ALA A 1 104 ? -6.282 -6.898 1.019 1.00 96.31 104 ALA A C 1
ATOM 804 O O . ALA A 1 104 ? -6.350 -6.745 2.241 1.00 96.31 104 ALA A O 1
ATOM 805 N N . PHE A 1 105 ? -5.930 -5.915 0.187 1.00 95.38 105 PHE A N 1
ATOM 806 C CA . PHE A 1 105 ? -5.569 -4.572 0.626 1.00 95.38 105 PHE A CA 1
ATOM 807 C C . PHE A 1 105 ? -6.766 -3.818 1.214 1.00 95.38 105 PHE A C 1
ATOM 809 O O . PHE A 1 105 ? -6.678 -3.310 2.335 1.00 95.38 105 PHE A O 1
ATOM 816 N N . ASN A 1 106 ? -7.902 -3.805 0.512 1.00 95.56 106 ASN A N 1
ATOM 817 C CA . ASN A 1 106 ? -9.094 -3.051 0.904 1.00 95.56 106 ASN A CA 1
ATOM 818 C C . ASN A 1 106 ? -9.777 -3.596 2.169 1.00 95.56 106 ASN A C 1
ATOM 820 O O . ASN A 1 106 ? -10.506 -2.863 2.843 1.00 95.56 106 ASN A O 1
ATOM 824 N N . LEU A 1 107 ? -9.543 -4.865 2.518 1.00 96.75 107 LEU A N 1
ATOM 825 C CA . LEU A 1 107 ? -10.071 -5.484 3.735 1.00 96.75 107 LEU A CA 1
ATOM 826 C C . LEU A 1 107 ? -9.372 -5.014 5.018 1.00 96.75 107 LEU A C 1
ATOM 828 O O . LEU A 1 107 ? -9.973 -5.108 6.090 1.00 96.75 107 LEU A O 1
ATOM 832 N N . PHE A 1 108 ? -8.146 -4.492 4.949 1.00 95.69 108 PHE A N 1
ATOM 833 C CA . PHE A 1 108 ? -7.438 -4.038 6.149 1.00 95.69 108 PHE A CA 1
ATOM 834 C C . PHE A 1 108 ? -8.101 -2.810 6.806 1.00 95.69 108 PHE A C 1
ATOM 836 O O . PHE A 1 108 ? -8.375 -2.876 8.007 1.00 95.69 108 PHE A O 1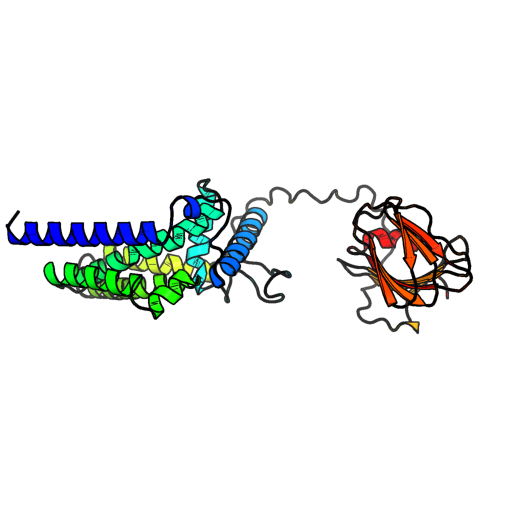
ATOM 843 N N . PRO A 1 109 ? -8.481 -1.739 6.073 1.00 95.25 109 PRO A N 1
ATOM 844 C CA . PRO A 1 109 ? -9.263 -0.638 6.648 1.00 95.25 109 PRO A CA 1
ATOM 845 C C . PRO A 1 109 ? -10.595 -1.064 7.266 1.00 95.25 109 PRO A C 1
ATOM 847 O O . PRO A 1 109 ? -11.013 -0.532 8.299 1.00 95.25 109 PRO A O 1
ATOM 850 N N . VAL A 1 110 ? -11.252 -2.056 6.661 1.00 97.00 110 VAL A N 1
ATOM 851 C CA . VAL A 1 110 ? -12.504 -2.627 7.171 1.00 97.00 110 VAL A CA 1
ATOM 852 C C . VAL A 1 110 ? -12.250 -3.348 8.493 1.00 97.00 110 VAL A C 1
ATOM 854 O O . VAL A 1 110 ? -12.961 -3.113 9.472 1.00 97.00 110 VAL A O 1
ATOM 857 N N . ALA A 1 111 ? -11.210 -4.184 8.551 1.00 96.88 111 ALA A N 1
ATOM 858 C CA . ALA A 1 111 ? -10.808 -4.887 9.764 1.00 96.88 111 ALA A CA 1
ATOM 859 C C . ALA A 1 111 ? -10.430 -3.906 10.885 1.00 96.88 111 ALA A C 1
ATOM 861 O O . ALA A 1 111 ? -10.932 -4.040 12.000 1.00 96.88 111 ALA A O 1
ATOM 862 N N . SER A 1 112 ? -9.625 -2.885 10.577 1.00 95.69 112 SER A N 1
ATOM 863 C CA . SER A 1 112 ? -9.274 -1.803 11.504 1.00 95.69 112 SER A CA 1
ATOM 864 C C . SER A 1 112 ? -10.521 -1.113 12.065 1.00 95.69 112 SER A C 1
ATOM 866 O O . SER A 1 112 ? -10.715 -1.044 13.281 1.00 95.69 112 SER A O 1
ATOM 868 N N . SER A 1 113 ? -11.454 -0.739 11.185 1.00 97.00 113 SER A N 1
ATOM 869 C CA . SER A 1 113 ? -12.707 -0.096 11.582 1.00 97.00 113 SER A CA 1
ATOM 870 C C . SER A 1 113 ? -13.557 -0.976 12.495 1.00 97.00 113 SER A C 1
ATOM 872 O O . SER A 1 113 ? -14.111 -0.490 13.478 1.00 97.00 113 SER A O 1
ATOM 874 N N . ILE A 1 114 ? -13.660 -2.279 12.220 1.00 97.75 114 ILE A N 1
ATOM 875 C CA . ILE A 1 114 ? -14.383 -3.227 13.083 1.00 97.75 114 ILE A CA 1
ATOM 876 C C . ILE A 1 114 ? -13.687 -3.363 14.444 1.00 97.75 114 ILE A C 1
ATOM 878 O O . ILE A 1 114 ? -14.356 -3.408 15.480 1.00 97.75 114 ILE A O 1
ATOM 882 N N . LEU A 1 115 ? -12.354 -3.410 14.455 1.00 96.50 115 LEU A N 1
ATOM 883 C CA . LEU A 1 115 ? -11.559 -3.584 15.666 1.00 96.50 115 LEU A CA 1
ATOM 884 C C . LEU A 1 115 ? -11.554 -2.348 16.569 1.00 96.50 115 LEU A C 1
ATOM 886 O O . LEU A 1 115 ? -11.431 -2.521 17.780 1.00 96.50 115 LEU A O 1
ATOM 890 N N . ALA A 1 116 ? -11.725 -1.140 16.033 1.00 97.19 116 ALA A N 1
ATOM 891 C CA . ALA A 1 116 ? -11.627 0.103 16.795 1.00 97.19 116 ALA A CA 1
ATOM 892 C C . ALA A 1 116 ? -12.506 0.141 18.069 1.00 97.19 116 ALA A C 1
ATOM 894 O O . ALA A 1 116 ? -11.959 0.232 19.170 1.00 97.19 116 ALA A O 1
ATOM 895 N N . PRO A 1 117 ? -13.847 -0.003 18.017 1.00 97.88 117 PRO A N 1
ATOM 896 C CA . PRO A 1 117 ? -14.653 -0.014 19.241 1.00 97.88 117 PRO A CA 1
ATOM 897 C C . PRO A 1 117 ? -14.441 -1.274 20.093 1.00 97.88 117 PRO A C 1
ATOM 899 O O . PRO A 1 117 ? -14.621 -1.231 21.313 1.00 97.88 117 PRO A O 1
ATOM 902 N N . LEU A 1 118 ? -14.033 -2.393 19.482 1.00 97.44 118 LEU A N 1
ATOM 903 C CA . LEU A 1 118 ? -13.766 -3.645 20.193 1.00 97.44 118 LEU A CA 1
ATOM 904 C C . LEU A 1 118 ? -12.491 -3.567 21.036 1.00 97.44 118 LEU A C 1
ATOM 906 O O . LEU A 1 118 ? -12.481 -4.076 22.158 1.00 97.44 118 LEU A O 1
ATOM 910 N N . SER A 1 119 ? -11.437 -2.912 20.543 1.00 97.06 119 SER A N 1
ATOM 911 C CA . SER A 1 119 ? -10.190 -2.745 21.288 1.00 97.06 119 SER A CA 1
ATOM 912 C C . SER A 1 119 ? -10.397 -1.835 22.496 1.00 97.06 119 SER A C 1
ATOM 914 O O . SER A 1 119 ? -9.936 -2.164 23.588 1.00 97.06 119 SER A O 1
ATOM 916 N N . ILE A 1 120 ? -11.180 -0.760 22.345 1.00 97.94 120 ILE A N 1
ATOM 917 C CA . ILE A 1 120 ? -11.541 0.140 23.448 1.00 97.94 120 ILE A CA 1
ATOM 918 C C . ILE A 1 120 ? -12.411 -0.579 24.485 1.00 97.94 120 ILE A C 1
ATOM 920 O O . ILE A 1 120 ? -12.126 -0.520 25.683 1.00 97.94 120 ILE A O 1
ATOM 924 N N . ALA A 1 121 ? -13.433 -1.321 24.049 1.00 97.38 121 ALA A N 1
ATOM 925 C CA . ALA A 1 121 ? -14.272 -2.109 24.951 1.00 97.38 121 ALA A CA 1
ATOM 926 C C . ALA A 1 121 ? -13.468 -3.197 25.688 1.00 97.38 121 ALA A C 1
ATOM 928 O O . ALA A 1 121 ? -13.641 -3.411 26.893 1.00 97.38 121 ALA A O 1
ATOM 929 N N . GLY A 1 122 ? -12.564 -3.871 24.972 1.00 95.69 122 GLY A N 1
ATOM 930 C CA . GLY A 1 122 ? -11.644 -4.862 25.521 1.00 95.69 122 GLY A CA 1
ATOM 931 C C . GLY A 1 122 ? -10.725 -4.261 26.581 1.00 95.69 122 GLY A C 1
ATOM 932 O O . GLY A 1 122 ? -10.648 -4.788 27.692 1.00 95.69 122 GLY A O 1
ATOM 933 N N . ALA A 1 123 ? -10.106 -3.118 26.283 1.00 96.38 123 ALA A N 1
ATOM 934 C CA . ALA A 1 123 ? -9.255 -2.390 27.214 1.00 96.38 123 ALA A CA 1
ATOM 935 C C . ALA A 1 123 ? -10.019 -1.962 28.472 1.00 96.38 123 ALA A C 1
ATOM 937 O O . ALA A 1 123 ? -9.579 -2.247 29.585 1.00 96.38 123 ALA A O 1
ATOM 938 N N . ALA A 1 124 ? -11.205 -1.361 28.316 1.00 96.94 124 ALA A N 1
ATOM 939 C CA . ALA A 1 124 ? -12.042 -0.955 29.443 1.00 96.94 124 ALA A CA 1
ATOM 940 C C . ALA A 1 124 ? -12.382 -2.150 30.354 1.00 96.94 124 ALA A C 1
ATOM 942 O O . ALA A 1 124 ? -12.294 -2.077 31.582 1.00 96.94 124 ALA A O 1
ATOM 943 N N . ARG A 1 125 ? -12.695 -3.306 29.763 1.00 95.00 125 ARG A N 1
ATOM 944 C CA . ARG A 1 125 ? -12.962 -4.527 30.528 1.00 95.00 125 ARG A CA 1
ATOM 945 C C . ARG A 1 125 ? -11.726 -5.030 31.280 1.00 95.00 125 ARG A C 1
ATOM 947 O O . ARG A 1 125 ? -11.858 -5.471 32.423 1.00 95.00 125 ARG A O 1
ATOM 954 N N . LEU A 1 126 ? -10.545 -4.977 30.663 1.00 93.94 126 LEU A N 1
ATOM 955 C CA . LEU A 1 126 ? -9.280 -5.390 31.284 1.00 93.94 126 LEU A CA 1
ATOM 956 C C . LEU A 1 126 ? -8.872 -4.458 32.433 1.00 93.94 126 LEU A C 1
ATOM 958 O O . LEU A 1 126 ? -8.406 -4.934 33.469 1.00 93.94 126 LEU A O 1
ATOM 962 N N . LEU A 1 127 ? -9.135 -3.158 32.293 1.00 93.06 127 LEU A N 1
ATOM 963 C CA . LEU A 1 127 ? -8.913 -2.144 33.328 1.00 93.06 127 LEU A CA 1
ATOM 964 C C . LEU A 1 127 ? -9.874 -2.274 34.522 1.00 93.06 127 LEU A C 1
ATOM 966 O O . LEU A 1 127 ? -9.595 -1.744 35.594 1.00 93.06 127 LEU A O 1
ATOM 970 N N . GLY A 1 128 ? -10.951 -3.053 34.382 1.00 92.44 128 GLY A N 1
ATOM 971 C CA . GLY A 1 128 ? -11.877 -3.369 35.470 1.00 92.44 128 GLY A CA 1
ATOM 972 C C . GLY A 1 128 ? -13.110 -2.469 35.539 1.00 92.44 128 GLY A C 1
ATOM 973 O O . GLY A 1 128 ? -13.799 -2.489 36.558 1.00 92.44 128 GLY A O 1
ATOM 974 N N . TYR A 1 129 ? -13.411 -1.726 34.472 1.00 96.06 129 TYR A N 1
ATOM 975 C CA . TYR A 1 129 ? -14.642 -0.944 34.374 1.00 96.06 129 TYR A CA 1
ATOM 976 C C . TYR A 1 129 ? -15.893 -1.839 34.380 1.00 96.06 129 TYR A C 1
ATOM 978 O O . TYR A 1 129 ? -15.879 -3.011 33.980 1.00 96.06 129 TYR A O 1
ATOM 986 N N . ARG A 1 130 ? -17.008 -1.275 34.847 1.00 96.62 130 ARG A N 1
ATOM 987 C CA . ARG A 1 130 ? -18.322 -1.924 34.918 1.00 96.62 130 ARG A CA 1
ATOM 988 C C . ARG A 1 130 ? -18.885 -2.154 33.516 1.00 96.62 130 ARG A C 1
ATOM 990 O O . ARG A 1 130 ? -18.547 -1.463 32.562 1.00 96.62 130 ARG A O 1
ATOM 997 N N . ALA A 1 131 ? -19.824 -3.092 33.387 1.00 96.00 131 ALA A N 1
ATOM 998 C CA . ALA A 1 131 ? -20.412 -3.439 32.089 1.00 96.00 131 ALA A CA 1
ATOM 999 C C . ALA A 1 131 ? -21.049 -2.238 31.364 1.00 96.00 131 ALA A C 1
ATOM 1001 O O . ALA A 1 131 ? -20.910 -2.117 30.153 1.00 96.00 131 ALA A O 1
ATOM 1002 N N . VAL A 1 132 ? -21.705 -1.336 32.100 1.00 97.19 132 VAL A N 1
ATOM 1003 C CA . VAL A 1 132 ? -22.273 -0.103 31.533 1.00 97.19 132 VAL A CA 1
ATOM 1004 C C . VAL A 1 132 ? -21.193 0.842 31.000 1.00 97.19 132 VAL A C 1
ATOM 1006 O O . VAL A 1 132 ? -21.343 1.378 29.909 1.00 97.19 132 VAL A O 1
ATOM 1009 N N . GLU A 1 133 ? -20.074 0.982 31.711 1.00 98.06 133 GLU A N 1
ATOM 1010 C CA . GLU A 1 133 ? -18.944 1.832 31.311 1.00 98.06 133 GLU A CA 1
ATOM 1011 C C . GLU A 1 133 ? -18.250 1.279 30.066 1.00 98.06 133 GLU A C 1
ATOM 1013 O O . GLU A 1 133 ? -17.877 2.046 29.189 1.00 98.06 133 GLU A O 1
ATOM 1018 N N . VAL A 1 134 ? -18.153 -0.047 29.934 1.00 98.00 134 VAL A N 1
ATOM 1019 C CA . VAL A 1 134 ? -17.628 -0.698 28.723 1.00 98.00 134 VAL A CA 1
ATOM 1020 C C . VAL A 1 134 ? -18.522 -0.420 27.510 1.00 98.00 134 VAL A C 1
ATOM 1022 O O . VAL A 1 134 ? -18.013 -0.125 26.432 1.00 98.00 134 VAL A O 1
ATOM 1025 N N . VAL A 1 135 ? -19.849 -0.487 27.674 1.00 97.94 135 VAL A N 1
ATOM 1026 C CA . VAL A 1 135 ? -20.800 -0.171 26.592 1.00 97.94 135 VAL A CA 1
ATOM 1027 C C . VAL A 1 135 ? -20.727 1.310 26.212 1.00 97.94 135 VAL A C 1
ATOM 1029 O O . VAL A 1 135 ? -20.722 1.628 25.026 1.00 97.94 135 VAL A O 1
ATOM 1032 N N . ILE A 1 136 ? -20.612 2.208 27.195 1.00 98.12 136 ILE A N 1
ATOM 1033 C CA . ILE A 1 136 ? -20.417 3.646 26.952 1.00 98.12 136 ILE A CA 1
ATOM 1034 C C . ILE A 1 136 ? -19.093 3.894 26.220 1.00 98.12 136 ILE A C 1
ATOM 1036 O O . ILE A 1 136 ? -19.079 4.622 25.234 1.00 98.12 136 ILE A O 1
ATOM 1040 N N . ALA A 1 137 ? -17.998 3.261 26.646 1.00 98.06 137 ALA A N 1
ATOM 1041 C CA . ALA A 1 137 ? -16.696 3.392 25.997 1.00 98.06 137 ALA A CA 1
ATOM 1042 C C . ALA A 1 137 ? -16.734 2.910 24.538 1.00 98.06 137 ALA A C 1
ATOM 1044 O O . ALA A 1 137 ? -16.196 3.580 23.662 1.00 98.06 137 ALA A O 1
ATOM 1045 N N . ALA A 1 138 ? -17.428 1.800 24.258 1.00 98.12 138 ALA A N 1
ATOM 1046 C CA . ALA A 1 138 ? -17.649 1.327 22.892 1.00 98.12 138 ALA A CA 1
ATOM 1047 C C . ALA A 1 138 ? -18.461 2.335 22.063 1.00 98.12 138 ALA A C 1
ATOM 1049 O O . ALA A 1 138 ? -18.088 2.632 20.934 1.00 98.12 138 ALA A O 1
ATOM 1050 N N . ALA A 1 139 ? -19.538 2.900 22.622 1.00 98.50 139 ALA A N 1
ATOM 1051 C CA . ALA A 1 139 ? -20.343 3.917 21.942 1.00 98.50 139 ALA A CA 1
ATOM 1052 C C . ALA A 1 139 ? -19.524 5.175 21.617 1.00 98.50 139 ALA A C 1
ATOM 1054 O O . ALA A 1 139 ? -19.579 5.673 20.496 1.00 98.50 139 ALA A O 1
ATOM 1055 N N . LEU A 1 140 ? -18.727 5.662 22.573 1.00 98.44 140 LEU A N 1
ATOM 1056 C CA . LEU A 1 140 ? -17.832 6.800 22.366 1.00 98.44 140 LEU A CA 1
ATOM 1057 C C . LEU A 1 140 ? -16.763 6.491 21.315 1.00 98.44 140 LEU A C 1
ATOM 1059 O O . LEU A 1 140 ? -16.482 7.344 20.483 1.00 98.44 140 LEU A O 1
ATOM 1063 N N . ALA A 1 141 ? -16.217 5.274 21.300 1.00 98.06 141 ALA A N 1
ATOM 1064 C CA . ALA A 1 141 ? -15.267 4.853 20.275 1.00 98.06 141 ALA A CA 1
ATOM 1065 C C . ALA A 1 141 ? -15.893 4.853 18.871 1.00 98.06 141 ALA A C 1
ATOM 1067 O O . ALA A 1 141 ? -15.252 5.314 17.934 1.00 98.06 141 ALA A O 1
ATOM 1068 N N . VAL A 1 142 ? -17.149 4.409 18.724 1.00 98.50 142 VAL A N 1
ATOM 1069 C CA . VAL A 1 142 ? -17.896 4.516 17.453 1.00 98.50 142 VAL A CA 1
ATOM 1070 C C . VAL A 1 142 ? -18.062 5.982 17.046 1.00 98.50 142 VAL A C 1
ATOM 1072 O O . VAL A 1 142 ? -17.844 6.323 15.885 1.00 98.50 142 VAL A O 1
ATOM 1075 N N . LEU A 1 143 ? -18.413 6.861 17.991 1.00 98.12 143 LEU A N 1
ATOM 1076 C CA . LEU A 1 143 ? -18.566 8.290 17.709 1.00 98.12 143 LEU A CA 1
ATOM 1077 C C . LEU A 1 143 ? -17.245 8.927 17.262 1.00 98.12 143 LEU A C 1
ATOM 1079 O O . LEU A 1 143 ? -17.213 9.606 16.241 1.00 98.12 143 LEU A O 1
ATOM 1083 N N . VAL A 1 144 ? -16.153 8.665 17.978 1.00 97.38 144 VAL A N 1
ATOM 1084 C CA . VAL A 1 144 ? -14.821 9.165 17.617 1.00 97.38 144 VAL A CA 1
ATOM 1085 C C . VAL A 1 144 ? -14.391 8.617 16.255 1.00 97.38 144 VAL A C 1
ATOM 1087 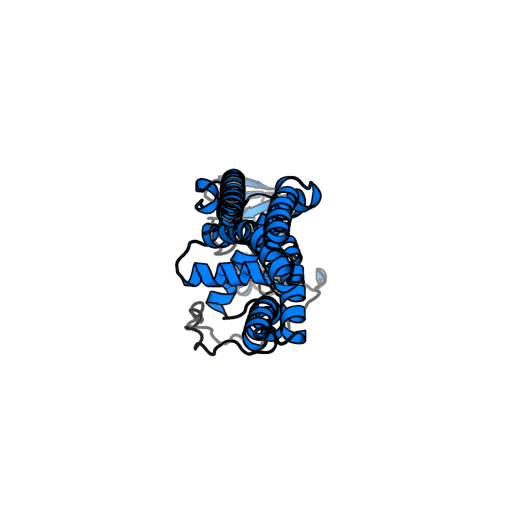O O . VAL A 1 144 ? -13.987 9.389 15.397 1.00 97.38 144 VAL A O 1
ATOM 1090 N N . TRP A 1 145 ? -14.545 7.315 16.004 1.00 97.44 145 TRP A N 1
ATOM 1091 C CA . TRP A 1 145 ? -14.108 6.699 14.746 1.00 97.44 145 TRP A CA 1
ATOM 1092 C C . TRP A 1 145 ? -14.776 7.306 13.505 1.00 97.44 145 TRP A C 1
ATOM 1094 O O . TRP A 1 145 ? -14.119 7.536 12.489 1.00 97.44 145 TRP A O 1
ATOM 1104 N N . HIS A 1 146 ? -16.083 7.570 13.580 1.00 96.81 146 HIS A N 1
ATOM 1105 C CA . HIS A 1 146 ? -16.870 7.993 12.416 1.00 96.81 146 HIS A CA 1
ATOM 1106 C C . HIS A 1 146 ? -17.068 9.507 12.299 1.00 96.81 146 HIS A C 1
ATOM 1108 O O . HIS A 1 146 ? -17.304 9.992 11.186 1.00 96.81 146 HIS A O 1
ATOM 1114 N N . PHE A 1 147 ? -17.001 10.246 13.410 1.00 96.88 147 PHE A N 1
ATOM 1115 C CA . PHE A 1 147 ? -17.391 11.661 13.459 1.00 96.88 147 PHE A CA 1
ATOM 1116 C C . PHE A 1 147 ? -16.300 12.611 13.956 1.00 96.88 147 PHE A C 1
ATOM 1118 O O . PHE A 1 147 ? -16.434 13.812 13.727 1.00 96.88 147 PHE A O 1
ATOM 1125 N N . ASP A 1 148 ? -15.224 12.128 14.585 1.00 97.06 148 ASP A N 1
ATOM 1126 C CA . ASP A 1 148 ? -14.069 12.992 14.840 1.00 97.06 148 ASP A CA 1
ATOM 1127 C C . ASP A 1 148 ? -13.369 13.318 13.514 1.00 97.06 148 ASP A C 1
ATOM 1129 O O . ASP A 1 148 ? -13.056 12.423 12.727 1.00 97.06 148 ASP A O 1
ATOM 1133 N N . SER A 1 149 ? -13.128 14.603 13.249 1.00 95.00 149 SER A N 1
ATOM 1134 C CA . SER A 1 149 ? -12.570 15.047 11.969 1.00 95.00 149 SER A CA 1
ATOM 1135 C C . SER A 1 149 ? -11.151 14.539 11.740 1.00 95.00 149 SER A C 1
ATOM 1137 O O . SER A 1 149 ? -10.787 14.259 10.601 1.00 95.00 149 SER A O 1
ATOM 1139 N N . THR A 1 150 ? -10.361 14.399 12.804 1.00 94.31 150 THR A N 1
ATOM 1140 C CA . THR A 1 150 ? -8.964 13.969 12.713 1.00 94.31 150 THR A CA 1
ATOM 1141 C C . THR A 1 150 ? -8.901 12.473 12.471 1.00 94.31 150 THR A C 1
ATOM 1143 O O . THR A 1 150 ? -8.281 12.038 11.508 1.00 94.31 150 THR A O 1
ATOM 1146 N N . VAL A 1 151 ? -9.598 11.677 13.286 1.00 94.56 151 VAL A N 1
ATOM 1147 C CA . VAL A 1 151 ? -9.641 10.218 13.113 1.00 94.56 151 VAL A CA 1
ATOM 1148 C C . VAL A 1 151 ? -10.212 9.858 11.747 1.00 94.56 151 VAL A C 1
ATOM 1150 O O . VAL A 1 151 ? -9.608 9.056 11.035 1.00 94.56 151 VAL A O 1
ATOM 1153 N N . ARG A 1 152 ? -11.313 10.506 11.345 1.00 93.12 152 ARG A N 1
ATOM 1154 C CA . ARG A 1 152 ? -11.921 10.299 10.029 1.00 93.12 152 ARG A CA 1
ATOM 1155 C C . ARG A 1 152 ? -10.980 10.663 8.892 1.00 93.12 152 ARG A C 1
ATOM 1157 O O . ARG A 1 152 ? -10.890 9.902 7.937 1.00 93.12 152 ARG A O 1
ATOM 1164 N N . PHE A 1 153 ? -10.282 11.793 8.985 1.00 92.69 153 PHE A N 1
ATOM 1165 C CA . PHE A 1 153 ? -9.283 12.171 7.990 1.00 92.69 153 PHE A CA 1
ATOM 1166 C C . PHE A 1 153 ? -8.172 11.126 7.895 1.00 92.69 153 PHE A C 1
ATOM 1168 O O . PHE A 1 153 ? -7.869 10.685 6.795 1.00 92.69 153 PHE A O 1
ATOM 1175 N N . LEU A 1 154 ? -7.617 10.681 9.024 1.00 92.44 154 LEU A N 1
ATOM 1176 C CA . LEU A 1 154 ? -6.501 9.738 9.042 1.00 92.44 154 LEU A CA 1
ATOM 1177 C C . LEU A 1 154 ? -6.857 8.410 8.358 1.00 92.44 154 LEU A C 1
ATOM 1179 O O . LEU A 1 154 ? -6.170 8.008 7.420 1.00 92.44 154 LEU A O 1
ATOM 1183 N N . TRP A 1 155 ? -7.947 7.745 8.763 1.00 92.50 155 TRP A N 1
ATOM 1184 C CA . TRP A 1 155 ? -8.293 6.458 8.146 1.00 92.50 155 TRP A CA 1
ATOM 1185 C C . TRP A 1 155 ? -8.860 6.607 6.729 1.00 92.50 155 TRP A C 1
ATOM 1187 O O . TRP A 1 155 ? -8.683 5.696 5.921 1.00 92.50 155 TRP A O 1
ATOM 1197 N N . ALA A 1 156 ? -9.517 7.723 6.394 1.00 90.50 156 ALA A N 1
ATOM 1198 C CA . ALA A 1 156 ? -10.034 7.940 5.042 1.00 90.50 156 ALA A CA 1
ATOM 1199 C C . ALA A 1 156 ? -8.931 8.340 4.051 1.00 90.50 156 ALA A C 1
ATOM 1201 O O . ALA A 1 156 ? -9.009 7.953 2.891 1.00 90.50 156 ALA A O 1
ATOM 1202 N N . ALA A 1 157 ? -7.912 9.086 4.494 1.00 89.06 157 ALA A N 1
ATOM 1203 C CA . ALA A 1 157 ? -6.806 9.537 3.651 1.00 89.06 157 ALA A CA 1
ATOM 1204 C C . ALA A 1 157 ? -5.819 8.413 3.297 1.00 89.06 157 ALA A C 1
ATOM 1206 O O . ALA A 1 157 ? -5.195 8.490 2.242 1.00 89.06 157 ALA A O 1
ATOM 1207 N N . GLY A 1 158 ? -5.724 7.383 4.148 1.00 88.56 158 GLY A N 1
ATOM 1208 C CA . GLY A 1 158 ? -4.871 6.200 3.969 1.00 88.56 158 GLY A CA 1
ATOM 1209 C C . GLY A 1 158 ? -3.876 5.938 5.103 1.00 88.56 158 GLY A C 1
ATOM 1210 O O . GLY A 1 158 ? -3.318 4.848 5.164 1.00 88.56 158 GLY A O 1
ATOM 1211 N N . MET A 1 159 ? -3.814 6.815 6.111 1.00 91.00 159 MET A N 1
ATOM 1212 C CA . MET A 1 159 ? -3.066 6.624 7.368 1.00 91.00 159 MET A CA 1
ATOM 1213 C C . MET A 1 159 ? -3.771 5.651 8.337 1.00 91.00 159 MET A C 1
ATOM 1215 O O . MET A 1 159 ? -3.777 5.817 9.564 1.00 91.00 159 MET A O 1
ATOM 1219 N N . VAL A 1 160 ? -4.429 4.622 7.805 1.00 92.25 160 VAL A N 1
ATOM 1220 C CA . VAL A 1 160 ? -5.246 3.694 8.592 1.00 92.25 160 VAL A CA 1
ATOM 1221 C C . VAL A 1 160 ? -4.402 2.862 9.550 1.00 92.25 160 VAL A C 1
ATOM 1223 O O . VAL A 1 160 ? -4.842 2.573 10.664 1.00 92.25 160 VAL A O 1
ATOM 1226 N N . SER A 1 161 ? -3.167 2.533 9.188 1.00 90.44 161 SER A N 1
ATOM 1227 C CA . SER A 1 161 ? -2.281 1.756 10.051 1.00 90.44 161 SER A CA 1
ATOM 1228 C C . SER A 1 161 ? -1.889 2.531 11.313 1.00 90.44 161 SER A C 1
ATOM 1230 O O . SER A 1 161 ? -1.926 1.969 12.410 1.00 90.44 161 SER A O 1
ATOM 1232 N N . PHE A 1 162 ? -1.690 3.851 11.209 1.00 89.38 162 PHE A N 1
ATOM 1233 C CA . PHE A 1 162 ? -1.513 4.733 12.367 1.00 89.38 162 PHE A CA 1
ATOM 1234 C C . PHE A 1 162 ? -2.747 4.734 13.286 1.00 89.38 162 PHE A C 1
ATOM 1236 O O . PHE A 1 162 ? -2.633 4.577 14.508 1.00 89.38 162 PHE A O 1
ATOM 1243 N N . THR A 1 163 ? -3.952 4.854 12.714 1.00 92.31 163 THR A N 1
ATOM 1244 C CA . THR A 1 163 ? -5.193 4.785 13.512 1.00 92.31 163 THR A CA 1
ATOM 1245 C C . THR A 1 163 ? -5.372 3.417 14.173 1.00 92.31 163 THR A C 1
ATOM 1247 O O . THR A 1 163 ? -5.776 3.343 15.336 1.00 92.31 163 THR A O 1
ATOM 1250 N N . THR A 1 164 ? -4.975 2.347 13.476 1.00 93.00 164 THR A N 1
ATOM 1251 C CA . THR A 1 164 ? -5.011 0.966 13.970 1.00 93.00 164 THR A CA 1
ATOM 1252 C C . THR A 1 164 ? -4.098 0.799 15.181 1.00 93.00 164 THR A C 1
ATOM 1254 O O . THR A 1 164 ? -4.530 0.352 16.246 1.00 93.00 164 THR A O 1
ATOM 1257 N N . ALA A 1 165 ? -2.841 1.231 15.053 1.00 90.69 165 ALA A N 1
ATOM 1258 C CA . ALA A 1 165 ? -1.872 1.214 16.141 1.00 90.69 165 ALA A CA 1
ATOM 1259 C C . ALA A 1 165 ? -2.375 2.007 17.357 1.00 90.69 165 ALA A C 1
ATOM 1261 O O . ALA A 1 165 ? -2.270 1.534 18.490 1.00 90.69 165 ALA A O 1
ATOM 1262 N N . SER A 1 166 ? -2.999 3.165 17.130 1.00 92.19 166 SER A N 1
ATOM 1263 C CA . SER A 1 166 ? -3.503 4.038 18.195 1.00 92.19 166 SER A CA 1
ATOM 1264 C C . SER A 1 166 ? -4.561 3.362 19.077 1.00 92.19 166 SER A C 1
ATOM 1266 O O . SER A 1 166 ? -4.447 3.370 20.305 1.00 92.19 166 SER A O 1
ATOM 1268 N N . HIS A 1 167 ? -5.584 2.731 18.489 1.00 93.69 167 HIS A N 1
ATOM 1269 C CA . HIS A 1 167 ? -6.629 2.077 19.288 1.00 93.69 167 HIS A CA 1
ATOM 1270 C C . HIS A 1 167 ? -6.185 0.719 19.863 1.00 93.69 167 HIS A C 1
ATOM 1272 O O . HIS A 1 167 ? -6.713 0.286 20.896 1.00 93.69 167 HIS A O 1
ATOM 1278 N N . LEU A 1 168 ? -5.215 0.040 19.236 1.00 93.06 168 LEU A N 1
ATOM 1279 C CA . LEU A 1 168 ? -4.604 -1.176 19.782 1.00 93.06 168 LEU A CA 1
ATOM 1280 C C . LEU A 1 168 ? -3.645 -0.880 20.941 1.00 93.06 168 LEU A C 1
ATOM 1282 O O . LEU A 1 168 ? -3.581 -1.675 21.877 1.00 93.06 168 LEU A O 1
ATOM 1286 N N . ALA A 1 169 ? -2.973 0.272 20.956 1.00 92.69 169 ALA A N 1
ATOM 1287 C CA . ALA A 1 169 ? -2.111 0.678 22.066 1.00 92.69 169 ALA A CA 1
ATOM 1288 C C . ALA A 1 169 ? -2.883 0.746 23.396 1.00 92.69 169 ALA A C 1
ATOM 1290 O O . ALA A 1 169 ? -2.395 0.291 24.433 1.00 92.69 169 ALA A O 1
ATOM 1291 N N . ILE A 1 170 ? -4.133 1.220 23.367 1.00 94.31 170 ILE A N 1
ATOM 1292 C CA . ILE A 1 170 ? -5.010 1.250 24.548 1.00 94.31 170 ILE A CA 1
ATOM 1293 C C . ILE A 1 170 ? -5.325 -0.177 25.035 1.00 94.31 170 ILE A C 1
ATOM 1295 O O . ILE A 1 170 ? -5.335 -0.444 26.241 1.00 94.31 170 ILE A O 1
ATOM 1299 N N . LEU A 1 171 ? -5.523 -1.124 24.111 1.00 94.31 171 LEU A N 1
ATOM 1300 C CA . LEU A 1 171 ? -5.692 -2.538 24.447 1.00 94.31 171 LEU A CA 1
ATOM 1301 C C . LEU A 1 171 ? -4.413 -3.139 25.045 1.00 94.31 171 LEU A C 1
ATOM 1303 O O . LEU A 1 171 ? -4.509 -3.862 26.037 1.00 94.31 171 LEU A O 1
ATOM 1307 N N . CYS A 1 172 ? -3.232 -2.798 24.520 1.00 92.38 172 CYS A N 1
ATOM 1308 C CA . CYS A 1 172 ? -1.943 -3.205 25.089 1.00 92.38 172 CYS A CA 1
ATOM 1309 C C . CYS A 1 172 ? -1.792 -2.747 26.543 1.00 92.38 172 CYS A C 1
ATOM 1311 O O . CYS A 1 172 ? -1.430 -3.556 27.396 1.00 92.38 172 CYS A O 1
ATOM 1313 N N . VAL A 1 173 ? -2.155 -1.498 26.857 1.00 92.19 173 VAL A N 1
ATOM 1314 C CA . VAL A 1 173 ? -2.170 -0.994 28.243 1.00 92.19 173 VAL A CA 1
ATOM 1315 C C . VAL A 1 173 ? -3.107 -1.831 29.118 1.00 92.19 173 VAL A C 1
ATOM 1317 O O . VAL A 1 173 ? -2.735 -2.230 30.223 1.00 92.19 173 VAL A O 1
ATOM 1320 N N . GLY A 1 174 ? -4.301 -2.165 28.618 1.00 93.19 174 GLY A N 1
ATOM 1321 C CA . GLY A 1 174 ? -5.229 -3.058 29.315 1.00 93.19 174 GLY A CA 1
ATOM 1322 C C . GLY A 1 174 ? -4.648 -4.457 29.566 1.00 93.19 174 GLY A C 1
ATOM 1323 O O . GLY A 1 174 ? -4.801 -5.003 30.660 1.00 93.19 174 GLY A O 1
ATOM 1324 N N . LEU A 1 175 ? -3.953 -5.037 28.585 1.00 92.88 175 LEU A N 1
ATOM 1325 C CA . LEU A 1 175 ? -3.313 -6.352 28.700 1.00 92.88 175 LEU A CA 1
ATOM 1326 C C . LEU A 1 175 ? -2.161 -6.330 29.711 1.00 92.88 175 LEU A C 1
ATOM 1328 O O . LEU A 1 175 ? -2.112 -7.188 30.593 1.00 92.88 175 LEU A O 1
ATOM 1332 N N . MET A 1 176 ? -1.295 -5.317 29.655 1.00 91.00 176 MET A N 1
ATOM 1333 C CA . MET A 1 176 ? -0.222 -5.112 30.634 1.00 91.00 176 MET A CA 1
ATOM 1334 C C . MET A 1 176 ? -0.784 -4.968 32.050 1.00 91.00 176 MET A C 1
ATOM 1336 O O . MET A 1 176 ? -0.309 -5.612 32.985 1.00 91.00 176 MET A O 1
ATOM 1340 N N . TRP A 1 177 ? -1.855 -4.189 32.214 1.00 91.19 177 TRP A N 1
ATOM 1341 C CA . TRP A 1 177 ? -2.539 -4.053 33.497 1.00 91.19 177 TRP A CA 1
ATOM 1342 C C . TRP A 1 177 ? -3.096 -5.388 34.011 1.00 91.19 177 TRP A C 1
ATOM 1344 O O . TRP A 1 177 ? -2.936 -5.726 35.188 1.00 91.19 177 TRP A O 1
ATOM 1354 N N . ALA A 1 178 ? -3.719 -6.181 33.135 1.00 89.06 178 ALA A N 1
ATOM 1355 C CA . ALA A 1 178 ? -4.235 -7.499 33.488 1.00 89.06 178 ALA A CA 1
ATOM 1356 C C . ALA A 1 178 ? -3.118 -8.474 33.903 1.00 89.06 178 ALA A C 1
ATOM 1358 O O . ALA A 1 178 ? -3.307 -9.223 34.868 1.00 89.06 178 ALA A O 1
ATOM 1359 N N . MET A 1 179 ? -1.955 -8.425 33.237 1.00 88.44 179 MET A N 1
ATOM 1360 C CA . MET A 1 179 ? -0.760 -9.181 33.632 1.00 88.44 179 MET A CA 1
ATOM 1361 C C . MET A 1 179 ? -0.293 -8.798 35.038 1.00 88.44 179 MET A C 1
ATOM 1363 O O . MET A 1 179 ? -0.150 -9.679 35.884 1.00 88.44 179 MET A O 1
ATOM 1367 N N . LEU A 1 180 ? -0.131 -7.498 35.313 1.00 89.19 180 LEU A N 1
ATOM 1368 C CA . LEU A 1 180 ? 0.324 -6.991 36.616 1.00 89.19 180 LEU A CA 1
ATOM 1369 C C . LEU A 1 180 ? -0.628 -7.362 37.762 1.00 89.19 180 LEU A C 1
ATOM 1371 O O . LEU A 1 180 ? -0.199 -7.588 38.890 1.00 89.19 180 LEU A O 1
ATOM 1375 N N . ARG A 1 181 ? -1.931 -7.463 37.479 1.00 90.56 181 ARG A N 1
ATOM 1376 C CA . ARG A 1 181 ? -2.960 -7.880 38.446 1.00 90.56 181 ARG A CA 1
ATOM 1377 C C . ARG A 1 181 ? -3.102 -9.402 38.588 1.00 90.56 181 ARG A C 1
ATOM 1379 O O . ARG A 1 181 ? -3.984 -9.847 39.319 1.00 90.56 181 ARG A O 1
ATOM 1386 N N . GLY A 1 182 ? -2.315 -10.203 37.864 1.00 83.88 182 GLY A N 1
ATOM 1387 C CA . GLY A 1 182 ? -2.423 -11.667 37.865 1.00 83.88 182 GLY A CA 1
ATOM 1388 C C . GLY A 1 182 ? -3.730 -12.198 37.262 1.00 83.88 182 GLY A C 1
ATOM 1389 O O . GLY A 1 182 ? -4.107 -13.350 37.486 1.00 83.88 182 GLY A O 1
ATOM 1390 N N . ARG A 1 183 ? -4.459 -11.387 36.483 1.00 78.69 183 ARG A N 1
ATOM 1391 C CA . ARG A 1 183 ? -5.727 -11.793 35.862 1.00 78.69 183 ARG A CA 1
ATOM 1392 C C . ARG A 1 183 ? -5.443 -12.504 34.546 1.00 78.69 183 ARG A C 1
ATOM 1394 O O . ARG A 1 183 ? -5.356 -11.863 33.506 1.00 78.69 183 ARG A O 1
ATOM 1401 N N . ARG A 1 184 ? -5.355 -13.839 34.588 1.00 79.31 184 ARG A N 1
ATOM 1402 C CA . ARG A 1 184 ? -5.027 -14.680 33.415 1.00 79.31 184 ARG A CA 1
ATOM 1403 C C . ARG A 1 184 ? -3.730 -14.202 32.726 1.00 79.31 184 ARG A C 1
ATOM 1405 O O . ARG A 1 184 ? -3.749 -13.914 31.530 1.00 79.31 184 ARG A O 1
ATOM 1412 N N . PRO A 1 185 ? -2.609 -14.115 33.465 1.00 80.69 185 PRO A N 1
ATOM 1413 C CA . PRO A 1 185 ? -1.397 -13.435 33.010 1.00 80.69 185 PRO A CA 1
ATOM 1414 C C . PRO A 1 185 ? -0.834 -14.034 31.717 1.00 80.69 185 PRO A C 1
ATOM 1416 O O . PRO A 1 185 ? -0.392 -13.288 30.858 1.00 80.69 185 PRO A O 1
ATOM 1419 N N . TRP A 1 186 ? -0.946 -15.350 31.520 1.00 80.38 186 TRP A N 1
ATOM 1420 C CA . TRP A 1 186 ? -0.515 -16.019 30.288 1.00 80.38 186 TRP A CA 1
ATOM 1421 C C . TRP A 1 186 ? -1.329 -15.628 29.053 1.00 80.38 186 TRP A C 1
ATOM 1423 O O . TRP A 1 186 ? -0.761 -15.460 27.982 1.00 80.38 186 TRP A O 1
ATOM 1433 N N . LEU A 1 187 ? -2.646 -15.442 29.189 1.00 79.44 187 LEU A N 1
ATOM 1434 C CA . LEU A 1 187 ? -3.490 -14.991 28.077 1.00 79.44 187 LEU A CA 1
ATOM 1435 C C . LEU A 1 187 ? -3.237 -13.520 27.756 1.00 79.44 187 LEU A C 1
ATOM 1437 O O . LEU A 1 187 ? -3.250 -13.133 26.593 1.00 79.44 187 LEU A O 1
ATOM 1441 N N . ALA A 1 188 ? -2.986 -12.708 28.783 1.00 80.06 188 ALA A N 1
ATOM 1442 C CA . ALA A 1 188 ? -2.629 -11.313 28.594 1.00 80.06 188 ALA A CA 1
ATOM 1443 C C . ALA A 1 188 ? -1.230 -11.165 27.965 1.00 80.06 188 ALA A C 1
ATOM 1445 O O . ALA A 1 188 ? -1.067 -10.369 27.045 1.00 80.06 188 ALA A O 1
ATOM 1446 N N . PHE A 1 189 ? -0.269 -12.001 28.373 1.00 82.56 189 PHE A N 1
ATOM 1447 C CA . PHE A 1 189 ? 1.045 -12.112 27.743 1.00 82.56 189 PHE A CA 1
ATOM 1448 C C . PHE A 1 189 ? 0.938 -12.567 26.290 1.00 82.56 189 PHE A C 1
ATOM 1450 O O . PHE A 1 189 ? 1.498 -11.918 25.421 1.00 82.56 189 PHE A O 1
ATOM 1457 N N . ALA A 1 190 ? 0.183 -13.632 26.005 1.00 80.88 190 ALA A N 1
ATOM 1458 C CA . ALA A 1 190 ? -0.012 -14.121 24.643 1.00 80.88 190 ALA A CA 1
ATOM 1459 C C . ALA A 1 190 ? -0.688 -13.069 23.750 1.00 80.88 190 ALA A C 1
ATOM 1461 O O . ALA A 1 190 ? -0.268 -12.872 22.616 1.00 80.88 190 ALA A O 1
ATOM 1462 N N . GLY A 1 191 ? -1.692 -12.354 24.269 1.00 80.19 191 GLY A N 1
ATOM 1463 C CA . GLY A 1 191 ? -2.338 -11.252 23.555 1.00 80.19 191 GLY A CA 1
ATOM 1464 C C . GLY A 1 191 ? -1.382 -10.092 23.274 1.00 80.19 191 GLY A C 1
ATOM 1465 O O . GLY A 1 191 ? -1.346 -9.592 22.154 1.00 80.19 191 GLY A O 1
ATOM 1466 N N . LEU A 1 192 ? -0.574 -9.696 24.262 1.00 82.44 192 LEU A N 1
ATOM 1467 C CA . LEU A 1 192 ? 0.429 -8.642 24.103 1.00 82.44 192 LEU A CA 1
ATOM 1468 C C . LEU A 1 192 ? 1.520 -9.068 23.113 1.00 82.44 192 LEU A C 1
ATOM 1470 O O . LEU A 1 192 ? 1.862 -8.306 22.217 1.00 82.44 192 LEU A O 1
ATOM 1474 N N . ALA A 1 193 ? 2.014 -10.299 23.231 1.00 80.56 193 ALA A N 1
ATOM 1475 C CA . ALA A 1 193 ? 2.992 -10.874 22.320 1.00 80.56 193 ALA A CA 1
ATOM 1476 C C . ALA A 1 193 ? 2.449 -10.942 20.891 1.00 80.56 193 ALA A C 1
ATOM 1478 O O . ALA A 1 193 ? 3.174 -10.591 19.978 1.00 80.56 193 ALA A O 1
ATOM 1479 N N . LEU A 1 194 ? 1.183 -11.314 20.678 1.00 78.75 194 LEU A N 1
ATOM 1480 C CA . LEU A 1 194 ? 0.581 -11.345 19.342 1.00 78.75 194 LEU A CA 1
ATOM 1481 C C . LEU A 1 194 ? 0.539 -9.948 18.701 1.00 78.75 194 LEU A C 1
ATOM 1483 O O . LEU A 1 194 ? 0.897 -9.799 17.535 1.00 78.75 194 LEU A O 1
ATOM 1487 N N . ILE A 1 195 ? 0.145 -8.926 19.468 1.00 76.75 195 ILE A N 1
ATOM 1488 C CA . ILE A 1 195 ? 0.092 -7.540 18.977 1.00 76.75 195 ILE A CA 1
ATOM 1489 C C . ILE A 1 195 ? 1.507 -7.016 18.689 1.00 76.75 195 ILE A C 1
ATOM 1491 O O . ILE A 1 195 ? 1.741 -6.412 17.646 1.00 76.75 195 ILE A O 1
ATOM 1495 N N . LEU A 1 196 ? 2.465 -7.280 19.583 1.00 74.62 196 LEU A N 1
ATOM 1496 C CA . LEU A 1 196 ? 3.844 -6.813 19.434 1.00 74.62 196 LEU A CA 1
ATOM 1497 C C . LEU A 1 196 ? 4.626 -7.587 18.366 1.00 74.62 196 LEU A C 1
ATOM 1499 O O . LEU A 1 196 ? 5.412 -6.977 17.653 1.00 74.62 196 LEU A O 1
ATOM 1503 N N . LEU A 1 197 ? 4.403 -8.894 18.203 1.00 68.69 197 LEU A N 1
ATOM 1504 C CA . LEU A 1 197 ? 5.009 -9.701 17.137 1.00 68.69 197 LEU A CA 1
ATOM 1505 C C . LEU A 1 197 ? 4.495 -9.276 15.760 1.00 68.69 197 LEU A C 1
ATOM 1507 O O . LEU A 1 197 ? 5.279 -9.264 14.818 1.00 68.69 197 LEU A O 1
ATOM 1511 N N . GLY A 1 198 ? 3.232 -8.844 15.652 1.00 62.25 198 GLY A N 1
ATOM 1512 C CA . GLY A 1 198 ? 2.714 -8.205 14.439 1.00 62.25 198 GLY A CA 1
ATOM 1513 C C . GLY A 1 198 ? 3.471 -6.925 14.052 1.00 62.25 198 GLY A C 1
ATOM 1514 O O . GLY A 1 198 ? 3.607 -6.645 12.866 1.00 62.25 198 GLY A O 1
ATOM 1515 N N . GLY A 1 199 ? 4.014 -6.189 15.032 1.00 61.00 199 GLY A N 1
ATOM 1516 C CA . GLY A 1 199 ? 4.887 -5.029 14.801 1.00 61.00 199 GLY A CA 1
ATOM 1517 C C . GLY A 1 199 ? 6.379 -5.372 14.651 1.00 61.00 199 GLY A C 1
ATOM 1518 O O . GLY A 1 199 ? 7.089 -4.719 13.896 1.00 61.00 199 GLY A O 1
ATOM 1519 N N . ALA A 1 200 ? 6.870 -6.406 15.342 1.00 56.31 200 ALA A N 1
ATOM 1520 C CA . ALA A 1 200 ? 8.292 -6.759 15.395 1.00 56.31 200 ALA A CA 1
ATOM 1521 C C . ALA A 1 200 ? 8.749 -7.708 14.273 1.00 56.31 200 ALA A C 1
ATOM 1523 O O . ALA A 1 200 ? 9.925 -7.682 13.909 1.00 56.31 200 ALA A O 1
ATOM 1524 N N . ALA A 1 201 ? 7.849 -8.519 13.698 1.00 55.84 201 ALA A N 1
ATOM 1525 C CA . ALA A 1 201 ? 8.180 -9.462 12.623 1.00 55.84 201 ALA A CA 1
ATOM 1526 C C . ALA A 1 201 ? 8.787 -8.775 11.386 1.00 55.84 201 ALA A C 1
ATOM 1528 O O . ALA A 1 201 ? 9.576 -9.389 10.679 1.00 55.84 201 ALA A O 1
ATOM 1529 N N . GLY A 1 202 ? 8.481 -7.492 11.162 1.00 51.47 202 GLY A N 1
ATOM 1530 C CA . GLY A 1 202 ? 9.062 -6.708 10.073 1.00 51.47 202 GLY A CA 1
ATOM 1531 C C . GLY A 1 202 ? 10.409 -6.042 10.367 1.00 51.47 202 GLY A C 1
ATOM 1532 O O . GLY A 1 202 ? 11.103 -5.679 9.425 1.00 51.47 202 GLY A O 1
ATOM 1533 N N . LEU A 1 203 ? 10.792 -5.886 11.640 1.00 57.16 203 LEU A N 1
ATOM 1534 C CA . LEU A 1 203 ? 12.037 -5.206 12.036 1.00 57.16 203 LEU A CA 1
ATOM 1535 C C . LEU A 1 203 ? 13.240 -6.158 12.115 1.00 57.16 203 LEU A C 1
ATOM 1537 O O . LEU A 1 203 ? 14.382 -5.714 12.035 1.00 57.16 203 LEU A O 1
ATOM 1541 N N . LEU A 1 204 ? 12.996 -7.461 12.289 1.00 51.84 204 LEU A N 1
ATOM 1542 C CA . LEU A 1 204 ? 14.043 -8.469 12.505 1.00 51.84 204 LEU A CA 1
ATOM 1543 C C . LEU A 1 204 ? 14.388 -9.285 11.251 1.00 51.84 204 LEU A C 1
ATOM 1545 O O . LEU A 1 204 ? 15.414 -9.956 11.227 1.00 51.84 204 LEU A O 1
ATOM 1549 N N . GLU A 1 205 ? 13.572 -9.216 10.201 1.00 56.19 205 GLU A N 1
ATOM 1550 C CA . GLU A 1 205 ? 13.802 -9.941 8.951 1.00 56.19 205 GLU A CA 1
ATOM 1551 C C . GLU A 1 205 ? 15.036 -9.502 8.142 1.00 56.19 205 GLU A C 1
ATOM 1553 O O . GLU A 1 205 ? 15.701 -10.396 7.626 1.00 56.19 205 GLU A O 1
ATOM 1558 N N . PRO A 1 206 ? 15.451 -8.215 8.050 1.00 54.66 206 PRO A N 1
ATOM 1559 C CA . PRO A 1 206 ? 16.690 -7.881 7.332 1.00 54.66 206 PRO A CA 1
ATOM 1560 C C . PRO A 1 206 ? 17.947 -8.565 7.913 1.00 54.66 206 PRO A C 1
ATOM 1562 O O . PRO A 1 206 ? 19.000 -8.543 7.281 1.00 54.66 206 PRO A O 1
ATOM 1565 N N . LEU A 1 207 ? 17.842 -9.196 9.091 1.00 50.25 207 LEU A N 1
ATOM 1566 C CA . LEU A 1 207 ? 18.897 -9.961 9.760 1.00 50.25 207 LEU A CA 1
ATOM 1567 C C . LEU A 1 207 ? 18.704 -11.487 9.681 1.00 50.25 207 LEU A C 1
ATOM 1569 O O . LEU A 1 207 ? 19.594 -12.232 10.092 1.00 50.25 207 LEU A O 1
ATOM 1573 N N . ILE A 1 208 ? 17.562 -11.966 9.180 1.00 47.62 208 ILE A N 1
ATOM 1574 C CA . ILE A 1 208 ? 17.236 -13.389 9.074 1.00 47.62 208 ILE A CA 1
ATOM 1575 C C . ILE A 1 208 ? 17.274 -13.758 7.587 1.00 47.62 208 ILE A C 1
ATOM 1577 O O . ILE A 1 208 ? 16.444 -13.264 6.825 1.00 47.62 208 ILE A O 1
ATOM 1581 N N . PRO A 1 209 ? 18.204 -14.621 7.138 1.00 42.75 209 PRO A N 1
ATOM 1582 C CA . PRO A 1 209 ? 18.162 -15.114 5.771 1.00 42.75 209 PRO A CA 1
ATOM 1583 C C . PRO A 1 209 ? 16.801 -15.774 5.537 1.00 42.75 209 PRO A C 1
ATOM 1585 O O . PRO A 1 209 ? 16.395 -16.651 6.305 1.00 42.75 209 PRO A O 1
ATOM 1588 N N . GLY A 1 210 ? 16.085 -15.312 4.505 1.00 44.44 210 GLY A N 1
ATOM 1589 C CA . GLY A 1 210 ? 14.805 -15.885 4.098 1.00 44.44 210 GLY A CA 1
ATOM 1590 C C . GLY A 1 210 ? 14.921 -17.402 3.915 1.00 44.44 210 GLY A C 1
ATOM 1591 O O . GLY A 1 210 ? 16.035 -17.921 3.767 1.00 44.44 210 GLY A O 1
ATOM 1592 N N . PRO A 1 211 ? 13.803 -18.150 3.950 1.00 42.34 211 PRO A N 1
ATOM 1593 C CA . PRO A 1 211 ? 13.860 -19.583 3.713 1.00 42.34 211 PRO A CA 1
ATOM 1594 C C . PRO A 1 211 ? 14.650 -19.828 2.428 1.00 42.34 211 PRO A C 1
ATOM 1596 O O . PRO A 1 211 ? 14.323 -19.251 1.392 1.00 42.34 211 PRO A O 1
ATOM 1599 N N . LEU A 1 212 ? 15.685 -20.673 2.516 1.00 44.72 212 LEU A N 1
ATOM 1600 C CA . LEU A 1 212 ? 16.353 -21.290 1.372 1.00 44.72 212 LEU A CA 1
ATOM 1601 C C . LEU A 1 212 ? 15.304 -22.133 0.638 1.00 44.72 212 LEU A C 1
ATOM 1603 O O . LEU A 1 212 ? 15.295 -23.360 0.692 1.00 44.72 212 LEU A O 1
ATOM 1607 N N . ARG A 1 213 ? 14.368 -21.479 -0.045 1.00 41.12 213 ARG A N 1
ATOM 1608 C CA . ARG A 1 213 ? 13.855 -22.038 -1.274 1.00 41.12 213 ARG A CA 1
ATOM 1609 C C . ARG A 1 213 ? 15.084 -22.074 -2.160 1.00 41.12 213 ARG A C 1
ATOM 1611 O O . ARG A 1 213 ? 15.743 -21.047 -2.326 1.00 41.12 213 ARG A O 1
ATOM 1618 N N . ALA A 1 214 ? 15.422 -23.263 -2.667 1.00 38.50 214 ALA A N 1
ATOM 1619 C CA . ALA A 1 214 ? 16.161 -23.321 -3.916 1.00 38.50 214 ALA A CA 1
ATOM 1620 C C . ALA A 1 214 ? 15.485 -22.265 -4.775 1.00 38.50 214 ALA A C 1
ATOM 1622 O O . ALA A 1 214 ? 14.260 -22.343 -4.925 1.00 38.50 214 ALA A O 1
ATOM 1623 N N . ALA A 1 215 ? 16.221 -21.216 -5.156 1.00 37.22 215 ALA A N 1
ATOM 1624 C CA . ALA A 1 215 ? 15.741 -20.314 -6.175 1.00 37.22 215 ALA A CA 1
ATOM 1625 C C . ALA A 1 215 ? 15.188 -21.263 -7.234 1.00 37.22 215 ALA A C 1
ATOM 1627 O O . ALA A 1 215 ? 15.944 -22.082 -7.759 1.00 37.22 215 ALA A O 1
ATOM 1628 N N . SER A 1 216 ? 13.858 -21.304 -7.389 1.00 37.88 216 SER A N 1
ATOM 1629 C CA . SER A 1 216 ? 13.271 -21.847 -8.603 1.00 37.88 216 SER A CA 1
ATOM 1630 C C . SER A 1 216 ? 14.023 -21.053 -9.625 1.00 37.88 216 SER A C 1
ATOM 1632 O O . SER A 1 216 ? 13.827 -19.837 -9.588 1.00 37.88 216 SER A O 1
ATOM 1634 N N . GLU A 1 217 ? 14.974 -21.705 -10.313 1.00 40.72 217 GLU A N 1
ATOM 1635 C CA . GLU A 1 217 ? 15.980 -21.064 -11.149 1.00 40.72 217 GLU A CA 1
ATOM 1636 C C . GLU A 1 217 ? 15.282 -19.870 -11.751 1.00 40.72 217 GLU A C 1
ATOM 1638 O O . GLU A 1 217 ? 14.301 -20.059 -12.479 1.00 40.72 217 GLU A O 1
ATOM 1643 N N . ALA A 1 218 ? 15.635 -18.663 -11.273 1.00 36.16 218 ALA A N 1
ATOM 1644 C CA . ALA A 1 218 ? 15.148 -17.448 -11.893 1.00 36.16 218 ALA A CA 1
ATOM 1645 C C . ALA A 1 218 ? 15.440 -17.726 -13.348 1.00 36.16 218 ALA A C 1
ATOM 1647 O O . ALA A 1 218 ? 16.614 -17.985 -13.623 1.00 36.16 218 ALA A O 1
ATOM 1648 N N . THR A 1 219 ? 14.382 -17.914 -14.159 1.00 30.23 219 THR A N 1
ATOM 1649 C CA . THR A 1 219 ? 14.518 -18.512 -15.492 1.00 30.23 219 THR A CA 1
ATOM 1650 C C . THR A 1 219 ? 15.693 -17.783 -16.081 1.00 30.23 219 THR A C 1
ATOM 1652 O O . THR A 1 219 ? 15.583 -16.555 -16.174 1.00 30.23 219 THR A O 1
ATOM 1655 N N . PRO A 1 220 ? 16.844 -18.453 -16.293 1.00 35.66 220 PRO A N 1
ATOM 1656 C CA . PRO A 1 220 ? 18.010 -17.722 -16.714 1.00 35.66 220 PRO A CA 1
ATOM 1657 C C . PRO A 1 220 ? 17.538 -17.018 -17.969 1.00 35.66 220 PRO A C 1
ATOM 1659 O O . PRO A 1 220 ? 17.035 -17.687 -18.880 1.00 35.66 220 PRO A O 1
ATOM 1662 N N . LEU A 1 221 ? 17.593 -15.681 -17.983 1.00 36.53 221 LEU A N 1
ATOM 1663 C CA . LEU A 1 221 ? 17.593 -14.969 -19.253 1.00 36.53 221 LEU A CA 1
ATOM 1664 C C . LEU A 1 221 ? 18.560 -15.771 -20.115 1.00 36.53 221 LEU A C 1
ATOM 1666 O O . LEU A 1 221 ? 19.651 -16.049 -19.601 1.00 36.53 221 LEU A O 1
ATOM 1670 N N . PRO A 1 222 ? 18.094 -16.303 -21.262 1.00 30.47 222 PRO A N 1
ATOM 1671 C CA . PRO A 1 222 ? 18.714 -17.436 -21.928 1.00 30.47 222 PRO A CA 1
ATOM 1672 C C . PRO A 1 222 ? 20.209 -17.212 -21.912 1.00 30.47 222 PRO A C 1
ATOM 1674 O O . PRO A 1 222 ? 20.680 -16.231 -22.482 1.00 30.47 222 PRO A O 1
ATOM 1677 N N . ALA A 1 223 ? 20.906 -18.047 -21.132 1.00 34.16 223 ALA A N 1
ATOM 1678 C CA . ALA A 1 223 ? 22.342 -17.942 -20.991 1.00 34.16 223 ALA A CA 1
ATOM 1679 C C . ALA A 1 223 ? 22.879 -17.917 -22.410 1.00 34.16 223 ALA A C 1
ATOM 1681 O O . ALA A 1 223 ? 22.539 -18.831 -23.164 1.00 34.16 223 ALA A O 1
ATOM 1682 N N . ASP A 1 224 ? 23.605 -16.851 -22.753 1.00 38.97 224 ASP A N 1
ATOM 1683 C CA . ASP A 1 224 ? 24.215 -16.645 -24.058 1.00 38.97 224 ASP A CA 1
ATOM 1684 C C . ASP A 1 224 ? 24.898 -17.942 -24.492 1.00 38.97 224 ASP A C 1
ATOM 1686 O O . ASP A 1 224 ? 26.039 -18.251 -24.129 1.00 38.97 224 ASP A O 1
ATOM 1690 N N . ALA A 1 225 ? 24.154 -18.740 -25.253 1.00 37.44 225 ALA A N 1
ATOM 1691 C CA . ALA A 1 225 ? 24.693 -19.823 -26.023 1.00 37.44 225 ALA A CA 1
ATOM 1692 C C . ALA A 1 225 ? 25.489 -19.108 -27.107 1.00 37.44 225 ALA A C 1
ATOM 1694 O O . ALA A 1 225 ? 24.924 -18.426 -27.958 1.00 37.44 225 ALA A O 1
ATOM 1695 N N . ASP A 1 226 ? 26.806 -19.232 -26.982 1.00 35.31 226 ASP A N 1
ATOM 1696 C CA . ASP A 1 226 ? 27.835 -18.621 -27.815 1.00 35.31 226 ASP A CA 1
ATOM 1697 C C . ASP A 1 226 ? 28.287 -17.206 -27.418 1.00 35.31 226 ASP A C 1
ATOM 1699 O O . ASP A 1 226 ? 28.637 -16.389 -28.273 1.00 35.31 226 ASP A O 1
ATOM 1703 N N . ALA A 1 227 ? 28.465 -16.948 -26.118 1.00 34.97 227 ALA A N 1
ATOM 1704 C CA . ALA A 1 227 ? 29.470 -15.972 -25.691 1.00 34.97 227 ALA A CA 1
ATOM 1705 C C . ALA A 1 227 ? 30.876 -16.505 -26.030 1.00 34.97 227 ALA A C 1
ATOM 1707 O O . ALA A 1 227 ? 31.578 -17.099 -25.208 1.00 34.97 227 ALA A O 1
ATOM 1708 N N . LYS A 1 228 ? 31.297 -16.301 -27.284 1.00 32.47 228 LYS A N 1
ATOM 1709 C CA . LYS A 1 228 ? 32.717 -16.306 -27.635 1.00 32.47 228 LYS A CA 1
ATOM 1710 C C . LYS A 1 228 ? 33.399 -15.274 -26.751 1.00 32.47 228 LYS A C 1
ATOM 1712 O O . LYS A 1 228 ? 33.101 -14.088 -26.836 1.00 32.47 228 LYS A O 1
ATOM 1717 N N . GLU A 1 229 ? 34.307 -15.768 -25.924 1.00 34.56 229 GLU A N 1
ATOM 1718 C CA . GLU A 1 229 ? 35.242 -15.012 -25.105 1.00 34.56 229 GLU A CA 1
ATOM 1719 C C . GLU A 1 229 ? 35.862 -13.866 -25.928 1.00 34.56 229 GLU A C 1
ATOM 1721 O O . GLU A 1 229 ? 36.781 -14.061 -26.725 1.00 34.56 229 GLU A O 1
ATOM 1726 N N . SER A 1 230 ? 35.301 -12.662 -25.785 1.00 34.94 230 SER A N 1
ATOM 1727 C CA . SER A 1 230 ? 35.839 -11.442 -26.374 1.00 34.94 230 SER A CA 1
ATOM 1728 C C . SER A 1 230 ? 36.684 -10.747 -25.318 1.00 34.94 230 SER A C 1
ATOM 1730 O O . SER A 1 230 ? 36.177 -10.225 -24.329 1.00 34.94 230 SER A O 1
ATOM 1732 N N . ALA A 1 231 ? 37.990 -10.814 -25.552 1.00 34.34 231 ALA A N 1
ATOM 1733 C CA . ALA A 1 231 ? 39.092 -10.123 -24.898 1.00 34.34 231 ALA A CA 1
ATOM 1734 C C . ALA A 1 231 ? 38.726 -8.989 -23.911 1.00 34.34 231 ALA A C 1
ATOM 1736 O O . ALA A 1 231 ? 38.253 -7.928 -24.306 1.00 34.34 231 ALA A O 1
ATOM 1737 N N . ALA A 1 232 ? 39.063 -9.219 -22.636 1.00 36.97 232 ALA A N 1
ATOM 1738 C CA . ALA A 1 232 ? 39.469 -8.247 -21.614 1.00 36.97 232 ALA A CA 1
ATOM 1739 C C . ALA A 1 232 ? 38.992 -6.785 -21.800 1.00 36.97 232 ALA A C 1
ATOM 1741 O O . ALA A 1 232 ? 39.763 -5.919 -22.218 1.00 36.97 232 ALA A O 1
ATOM 1742 N N . ALA A 1 233 ? 37.752 -6.482 -21.408 1.00 42.09 233 ALA A N 1
ATOM 1743 C CA . ALA A 1 233 ? 37.290 -5.101 -21.277 1.00 42.09 233 ALA A CA 1
ATOM 1744 C C . ALA A 1 233 ? 37.818 -4.477 -19.969 1.00 42.09 233 ALA A C 1
ATOM 1746 O O . ALA A 1 233 ? 37.610 -5.001 -18.875 1.00 42.09 233 ALA A O 1
ATOM 1747 N N . SER A 1 234 ? 38.526 -3.351 -20.082 1.00 47.75 234 SER A N 1
ATOM 1748 C CA . SER A 1 234 ? 38.939 -2.516 -18.947 1.00 47.75 234 SER A CA 1
ATOM 1749 C C . SER A 1 234 ? 37.730 -1.984 -18.168 1.00 47.75 234 SER A C 1
ATOM 1751 O O . SER A 1 234 ? 36.684 -1.745 -18.767 1.00 47.75 234 SER A O 1
ATOM 1753 N N . ALA A 1 235 ? 37.893 -1.728 -16.864 1.00 51.28 235 ALA A N 1
ATOM 1754 C CA . ALA A 1 235 ? 36.851 -1.150 -16.009 1.00 51.28 235 ALA A CA 1
ATOM 1755 C C . ALA A 1 235 ? 36.174 0.091 -16.647 1.00 51.28 235 ALA A C 1
ATOM 1757 O O . ALA A 1 235 ? 36.866 0.901 -17.278 1.00 51.28 235 ALA A O 1
ATOM 1758 N N . PRO A 1 236 ? 34.846 0.259 -16.490 1.00 60.22 236 PRO A N 1
ATOM 1759 C CA . PRO A 1 236 ? 34.090 1.303 -17.178 1.00 60.22 236 PRO A CA 1
ATOM 1760 C C . PRO A 1 236 ? 34.544 2.705 -16.752 1.00 60.22 236 PRO A C 1
ATOM 1762 O O . PRO A 1 236 ? 34.702 2.998 -15.565 1.00 60.22 236 PRO A O 1
ATOM 1765 N N . ARG A 1 237 ? 34.743 3.600 -17.729 1.00 69.81 237 ARG A N 1
ATOM 1766 C CA . ARG A 1 237 ? 35.039 5.017 -17.467 1.00 69.81 237 ARG A CA 1
ATOM 1767 C C . ARG A 1 237 ? 33.749 5.737 -17.075 1.00 69.81 237 ARG A C 1
ATOM 1769 O O . ARG A 1 237 ? 32.843 5.859 -17.889 1.00 69.81 237 ARG A O 1
ATOM 1776 N N . LEU A 1 238 ? 33.687 6.230 -15.837 1.00 79.12 238 LEU A N 1
ATOM 1777 C CA . LEU A 1 238 ? 32.502 6.911 -15.288 1.00 79.12 238 LEU A CA 1
ATOM 1778 C C . LEU A 1 238 ? 32.333 8.356 -15.783 1.00 79.12 238 LEU A C 1
ATOM 1780 O O . LEU A 1 238 ? 31.232 8.895 -15.743 1.00 79.12 238 LEU A O 1
ATOM 1784 N N . VAL A 1 239 ? 33.417 8.992 -16.233 1.00 84.19 239 VAL A N 1
ATOM 1785 C CA . VAL A 1 239 ? 33.410 10.348 -16.791 1.00 84.19 239 VAL A CA 1
ATOM 1786 C C . VAL A 1 239 ? 34.235 10.332 -18.070 1.00 84.19 239 VAL A C 1
ATOM 1788 O O . VAL A 1 239 ? 35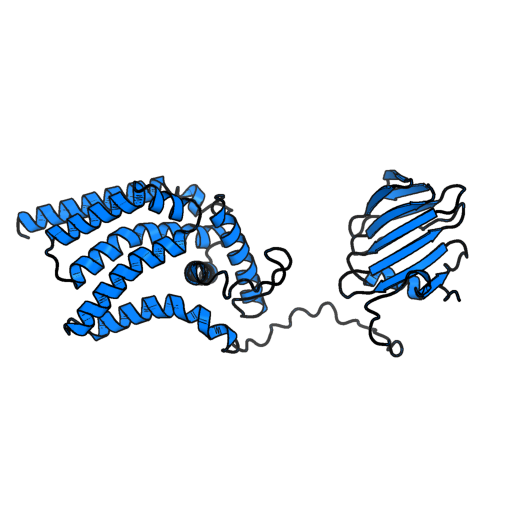.401 9.939 -18.045 1.00 84.19 239 VAL A O 1
ATOM 1791 N N . VAL A 1 240 ? 33.626 10.747 -19.180 1.00 85.38 240 VAL A N 1
ATOM 1792 C CA . VAL A 1 240 ? 34.265 10.824 -20.498 1.00 85.38 240 VAL A CA 1
ATOM 1793 C C . VAL A 1 240 ? 34.043 12.229 -21.043 1.00 85.38 240 VAL A C 1
ATOM 1795 O O . VAL A 1 240 ? 32.905 12.649 -21.258 1.00 85.38 240 VAL A O 1
ATOM 1798 N N . ALA A 1 241 ? 35.125 12.980 -21.249 1.00 86.31 241 ALA A N 1
ATOM 1799 C CA . ALA A 1 241 ? 35.041 14.238 -21.978 1.00 86.31 241 ALA A CA 1
ATOM 1800 C C . ALA A 1 241 ? 34.738 13.946 -23.456 1.00 86.31 241 ALA A C 1
ATOM 1802 O O . ALA A 1 241 ? 35.265 12.991 -24.019 1.00 86.31 241 ALA A O 1
ATOM 1803 N N . ALA A 1 242 ? 33.935 14.780 -24.122 1.00 79.25 242 ALA A N 1
ATOM 1804 C CA . ALA A 1 242 ? 33.520 14.518 -25.507 1.00 79.25 242 ALA A CA 1
ATOM 1805 C C . ALA A 1 242 ? 34.699 14.352 -26.492 1.00 79.25 242 ALA A C 1
ATOM 1807 O O . ALA A 1 242 ? 34.589 13.601 -27.457 1.00 79.25 242 ALA A O 1
ATOM 1808 N N . GLY A 1 243 ? 35.831 15.022 -26.241 1.00 83.44 243 GLY A N 1
ATOM 1809 C CA . GLY A 1 243 ? 37.057 14.881 -27.039 1.00 83.44 243 GLY A CA 1
ATOM 1810 C C . GLY A 1 243 ? 37.861 13.602 -26.769 1.00 83.44 243 GLY A C 1
ATOM 1811 O O . GLY A 1 243 ? 38.762 13.286 -27.534 1.00 83.44 243 GLY A O 1
ATOM 1812 N N . GLU A 1 244 ? 37.539 12.873 -25.701 1.00 86.75 244 GLU A N 1
ATOM 1813 C CA . GLU A 1 244 ? 38.183 11.617 -25.289 1.00 86.75 244 GLU A CA 1
ATOM 1814 C C . GLU A 1 244 ? 37.300 10.390 -25.565 1.00 86.75 244 GLU A C 1
ATOM 1816 O O . GLU A 1 244 ? 37.676 9.262 -25.234 1.00 86.75 244 GLU A O 1
ATOM 1821 N N . ALA A 1 245 ? 36.109 10.616 -26.129 1.00 90.19 245 ALA A N 1
ATOM 1822 C CA . ALA A 1 245 ? 35.154 9.579 -26.475 1.00 90.19 245 ALA A CA 1
ATOM 1823 C C . ALA A 1 245 ? 35.747 8.615 -27.503 1.00 90.19 245 ALA A C 1
ATOM 1825 O O . ALA A 1 245 ? 36.421 9.034 -28.445 1.00 90.19 245 ALA A O 1
ATOM 1826 N N . GLU A 1 246 ? 35.457 7.325 -27.350 1.00 92.56 246 GLU A N 1
ATOM 1827 C CA . GLU A 1 246 ? 35.824 6.342 -28.362 1.00 92.56 246 GLU A CA 1
ATOM 1828 C C . GLU A 1 246 ? 35.071 6.658 -29.653 1.00 92.56 246 GLU A C 1
ATOM 1830 O O . GLU A 1 246 ? 33.843 6.771 -29.663 1.00 92.56 246 GLU A O 1
ATOM 1835 N N . ARG A 1 247 ? 35.815 6.811 -30.746 1.00 94.75 247 ARG A N 1
ATOM 1836 C CA . ARG A 1 247 ? 35.253 7.146 -32.049 1.00 94.75 247 ARG A CA 1
ATOM 1837 C C . ARG A 1 247 ? 35.252 5.914 -32.923 1.00 94.75 247 ARG A C 1
ATOM 1839 O O . ARG A 1 247 ? 36.257 5.209 -33.015 1.00 94.75 247 ARG A O 1
ATOM 1846 N N . ARG A 1 248 ? 34.148 5.679 -33.621 1.00 95.44 248 ARG A N 1
ATOM 1847 C CA . ARG A 1 248 ? 34.066 4.634 -34.639 1.00 95.44 248 ARG A CA 1
ATOM 1848 C C . ARG A 1 248 ? 33.398 5.153 -35.895 1.00 95.44 248 ARG A C 1
ATOM 1850 O O . ARG A 1 248 ? 32.484 5.969 -35.826 1.00 95.44 248 ARG A O 1
ATOM 1857 N N . ARG A 1 249 ? 33.842 4.657 -37.045 1.00 95.44 249 ARG A N 1
ATOM 1858 C CA . ARG A 1 249 ? 33.368 5.052 -38.371 1.00 95.44 249 ARG A CA 1
ATOM 1859 C C . ARG A 1 249 ? 32.646 3.900 -39.061 1.00 95.44 249 ARG A C 1
ATOM 1861 O O . ARG A 1 249 ? 33.146 2.772 -39.108 1.00 95.44 249 ARG A O 1
ATOM 1868 N N . ALA A 1 250 ? 31.479 4.213 -39.614 1.00 92.69 250 ALA A N 1
ATOM 1869 C CA . ALA A 1 250 ? 30.622 3.281 -40.324 1.00 92.69 250 ALA A CA 1
ATOM 1870 C C . ALA A 1 250 ? 31.333 2.681 -41.550 1.00 92.69 250 ALA A C 1
ATOM 1872 O O . ALA A 1 250 ? 32.108 3.383 -42.208 1.00 92.69 250 ALA A O 1
ATOM 1873 N N . PRO A 1 251 ? 31.027 1.428 -41.938 1.00 88.19 251 PRO A N 1
ATOM 1874 C CA . PRO A 1 251 ? 31.641 0.779 -43.103 1.00 88.19 251 PRO A CA 1
ATOM 1875 C C . PRO A 1 251 ? 31.457 1.540 -44.424 1.00 88.19 251 PRO A C 1
ATOM 1877 O O . PRO A 1 251 ? 32.306 1.472 -45.306 1.00 88.19 251 PRO A O 1
ATOM 1880 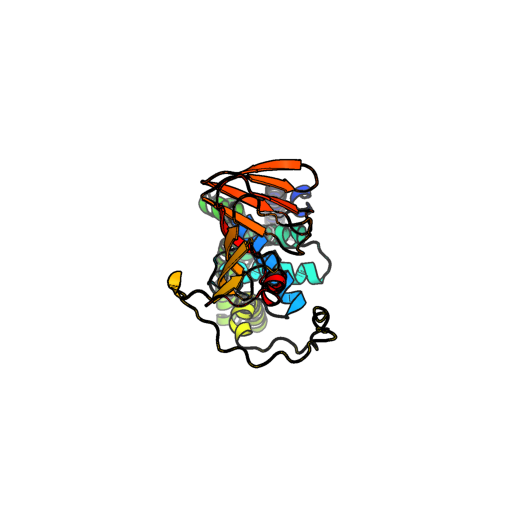N N . ASN A 1 252 ? 30.357 2.286 -44.561 1.00 86.19 252 ASN A N 1
ATOM 1881 C CA . ASN A 1 252 ? 30.074 3.117 -45.735 1.00 86.19 252 ASN A CA 1
ATOM 1882 C C . ASN A 1 252 ? 30.828 4.464 -45.732 1.00 86.19 252 ASN A C 1
ATOM 1884 O O . ASN A 1 252 ? 30.688 5.241 -46.673 1.00 86.19 252 ASN A O 1
ATOM 1888 N N . GLY A 1 253 ? 31.584 4.761 -44.671 1.00 89.62 253 GLY A N 1
ATOM 1889 C CA . GLY A 1 253 ? 32.360 5.985 -44.498 1.00 89.62 253 GLY A CA 1
ATOM 1890 C C . GLY A 1 253 ? 31.551 7.251 -44.207 1.00 89.62 253 GLY A C 1
ATOM 1891 O O . GLY A 1 253 ? 32.181 8.276 -43.966 1.00 89.62 253 GLY A O 1
ATOM 1892 N N . LYS A 1 254 ? 30.211 7.181 -44.201 1.00 91.50 254 LYS A N 1
ATOM 1893 C CA . LYS A 1 254 ? 29.283 8.327 -44.097 1.00 91.50 254 LYS A CA 1
ATOM 1894 C C . LYS A 1 254 ? 28.664 8.520 -42.708 1.00 91.50 254 LYS A C 1
ATOM 1896 O O . LYS A 1 254 ? 27.704 9.276 -42.564 1.00 91.50 254 LYS A O 1
ATOM 1901 N N . GLY A 1 255 ? 29.155 7.802 -41.706 1.00 94.50 255 GLY A N 1
ATOM 1902 C CA . GLY A 1 255 ? 28.680 7.918 -40.334 1.00 94.50 255 GLY A CA 1
ATOM 1903 C C . GLY A 1 255 ? 29.812 7.748 -39.338 1.00 94.50 255 GLY A C 1
ATOM 1904 O O . GLY A 1 255 ? 30.697 6.914 -39.539 1.00 94.50 255 GLY A O 1
ATOM 1905 N N . GLU A 1 256 ? 29.774 8.524 -38.265 1.00 96.31 256 GLU A N 1
ATOM 1906 C CA . GLU A 1 256 ? 30.653 8.382 -37.110 1.00 96.31 256 GLU A CA 1
ATOM 1907 C C . GLU A 1 256 ? 29.821 8.307 -35.830 1.00 96.31 256 GLU A C 1
ATOM 1909 O O . GLU A 1 256 ? 28.799 8.974 -35.692 1.00 96.31 256 GLU A O 1
ATOM 1914 N N . VAL A 1 257 ? 30.271 7.495 -34.879 1.00 96.56 257 VAL A N 1
ATOM 1915 C CA . VAL A 1 257 ? 29.711 7.429 -33.530 1.00 96.56 257 VAL A CA 1
ATOM 1916 C C . VAL A 1 257 ? 30.807 7.744 -32.521 1.00 96.56 257 VAL A C 1
ATOM 1918 O O . VAL A 1 257 ? 31.931 7.254 -32.632 1.00 96.56 257 VAL A O 1
ATOM 1921 N N . PHE A 1 258 ? 30.475 8.585 -31.549 1.00 96.38 258 PHE A N 1
ATOM 1922 C CA . PHE A 1 258 ? 31.321 8.965 -30.424 1.00 96.38 258 PHE A CA 1
ATOM 1923 C C . PHE A 1 258 ? 30.685 8.382 -29.169 1.00 96.38 258 PHE A C 1
ATOM 1925 O O . PHE A 1 258 ? 29.647 8.867 -28.715 1.00 96.38 258 PHE A O 1
ATOM 1932 N N . ILE A 1 259 ? 31.271 7.314 -28.642 1.00 94.81 259 ILE A N 1
ATOM 1933 C CA . ILE A 1 259 ? 30.726 6.559 -27.517 1.00 94.81 259 ILE A CA 1
ATOM 1934 C C . ILE A 1 259 ? 31.087 7.293 -26.226 1.00 94.81 259 ILE A C 1
ATOM 1936 O O . ILE A 1 259 ? 32.258 7.370 -25.850 1.00 94.81 259 ILE A O 1
ATOM 1940 N N . TYR A 1 260 ? 30.075 7.844 -25.552 1.00 94.00 260 TYR A N 1
ATOM 1941 C CA . TYR A 1 260 ? 30.257 8.577 -24.299 1.00 94.00 260 TYR A CA 1
ATOM 1942 C C . TYR A 1 260 ? 30.151 7.660 -23.087 1.00 94.00 260 TYR A C 1
ATOM 1944 O O . TYR A 1 260 ? 30.971 7.758 -22.180 1.00 94.00 260 TYR A O 1
ATOM 1952 N N . ALA A 1 261 ? 29.165 6.761 -23.071 1.00 92.12 261 ALA A N 1
ATOM 1953 C CA . ALA A 1 261 ? 29.005 5.793 -21.995 1.00 92.12 261 ALA A CA 1
ATOM 1954 C C . ALA A 1 261 ? 28.298 4.525 -22.480 1.00 92.12 261 ALA A C 1
ATOM 1956 O O . ALA A 1 261 ? 27.327 4.584 -23.235 1.00 92.12 261 ALA A O 1
ATOM 1957 N N . ARG A 1 262 ? 28.755 3.378 -21.975 1.00 91.62 262 ARG A N 1
ATOM 1958 C CA . ARG A 1 262 ? 28.053 2.096 -22.061 1.00 91.62 262 ARG A CA 1
ATOM 1959 C C . ARG A 1 262 ? 27.772 1.639 -20.630 1.00 91.62 262 ARG A C 1
ATOM 1961 O O . ARG A 1 262 ? 28.687 1.200 -19.938 1.00 91.62 262 ARG A O 1
ATOM 1968 N N . GLY A 1 263 ? 26.546 1.865 -20.168 1.00 87.81 263 GLY A N 1
ATOM 1969 C CA . GLY A 1 263 ? 26.084 1.452 -18.845 1.00 87.81 263 GLY A CA 1
ATOM 1970 C C . GLY A 1 263 ? 25.439 0.069 -18.876 1.00 87.81 263 GLY A C 1
ATOM 1971 O O . GLY A 1 263 ? 25.386 -0.575 -19.918 1.00 87.81 263 GLY A O 1
ATOM 1972 N N . GLU A 1 264 ? 24.915 -0.363 -17.731 1.00 87.88 264 GLU A N 1
ATOM 1973 C CA . GLU A 1 264 ? 24.187 -1.637 -17.615 1.00 87.88 264 GLU A CA 1
ATOM 1974 C C . GLU A 1 264 ? 22.774 -1.556 -18.207 1.00 87.88 264 GLU A C 1
ATOM 1976 O O . GLU A 1 264 ? 22.294 -2.524 -18.775 1.00 87.88 264 GLU A O 1
ATOM 1981 N N . ASN A 1 265 ? 22.125 -0.389 -18.117 1.00 91.25 265 ASN A N 1
ATOM 1982 C CA . ASN A 1 265 ? 20.725 -0.199 -18.525 1.00 91.25 265 ASN A CA 1
ATOM 1983 C C . ASN A 1 265 ? 20.547 0.819 -19.660 1.00 91.25 265 ASN A C 1
ATOM 1985 O O . ASN A 1 265 ? 19.427 1.086 -20.083 1.00 91.25 265 ASN A O 1
ATOM 1989 N N . ALA A 1 266 ? 21.631 1.455 -20.109 1.00 93.88 266 ALA A N 1
ATOM 1990 C CA . ALA A 1 266 ? 21.570 2.479 -21.140 1.00 93.88 266 ALA A CA 1
ATOM 1991 C C . ALA A 1 266 ? 22.906 2.644 -21.863 1.00 93.88 266 ALA A C 1
ATOM 1993 O O . ALA A 1 266 ? 23.983 2.453 -21.290 1.00 93.88 266 ALA A O 1
ATOM 1994 N N . PHE A 1 267 ? 22.825 3.083 -23.112 1.00 95.81 267 PHE A N 1
ATOM 1995 C CA . PHE A 1 267 ? 23.966 3.522 -23.906 1.00 95.81 267 PHE A CA 1
ATOM 1996 C C . PHE A 1 267 ? 23.791 4.986 -24.290 1.00 95.81 267 PHE A C 1
ATOM 1998 O O . PHE A 1 267 ? 22.686 5.396 -24.626 1.00 95.81 267 PHE A O 1
ATOM 2005 N N . LEU A 1 268 ? 24.879 5.756 -24.262 1.00 96.50 268 LEU A N 1
ATOM 2006 C CA . LEU A 1 268 ? 24.900 7.160 -24.653 1.00 96.50 268 LEU A CA 1
ATOM 2007 C C . LEU A 1 268 ? 26.029 7.408 -25.652 1.00 96.50 268 LEU A C 1
ATOM 2009 O O . LEU A 1 268 ? 27.203 7.146 -25.368 1.00 96.50 268 LEU A O 1
ATOM 2013 N N . ALA A 1 269 ? 25.679 8.000 -26.788 1.00 97.00 269 ALA A N 1
ATOM 2014 C CA . ALA A 1 269 ? 26.639 8.423 -27.793 1.00 97.00 269 ALA A CA 1
ATOM 2015 C C . ALA A 1 269 ? 26.223 9.719 -28.484 1.00 97.00 269 ALA A C 1
ATOM 2017 O O . ALA A 1 269 ? 25.084 10.176 -28.389 1.00 97.00 269 ALA A O 1
ATOM 2018 N N . ARG A 1 270 ? 27.161 10.293 -29.234 1.00 97.31 270 ARG A N 1
ATOM 2019 C CA . ARG A 1 270 ? 26.848 11.222 -30.317 1.00 97.31 270 ARG A CA 1
ATOM 2020 C C . ARG A 1 270 ? 26.968 10.489 -31.644 1.00 97.31 270 ARG A C 1
ATOM 2022 O O . ARG A 1 270 ? 28.027 9.943 -31.945 1.00 97.31 270 ARG A O 1
ATOM 2029 N N . LEU A 1 271 ? 25.900 10.516 -32.427 1.00 97.06 271 LEU A N 1
ATOM 2030 C CA . LEU A 1 271 ? 25.870 10.039 -33.801 1.00 97.06 271 LEU A CA 1
ATOM 2031 C C . LEU A 1 271 ? 26.055 11.225 -34.742 1.00 97.06 271 LEU A C 1
ATOM 2033 O O . LEU A 1 271 ? 25.416 12.267 -34.586 1.00 97.06 271 LEU A O 1
ATOM 2037 N N . GLU A 1 272 ? 26.909 11.048 -35.737 1.00 97.31 272 GLU A N 1
ATOM 2038 C CA . GLU A 1 272 ? 27.115 12.009 -36.804 1.00 97.31 272 GLU A CA 1
ATOM 2039 C C . GLU A 1 272 ? 26.959 11.326 -38.155 1.00 97.31 272 GLU A C 1
ATOM 2041 O O . GLU A 1 272 ? 27.491 10.239 -38.378 1.00 97.31 272 GLU A O 1
ATOM 2046 N N . LEU A 1 273 ? 26.237 11.974 -39.064 1.00 96.75 273 LEU A N 1
ATOM 2047 C CA . LEU A 1 273 ? 26.034 11.494 -40.425 1.00 96.75 273 LEU A CA 1
ATOM 2048 C C . LEU A 1 273 ? 26.474 12.570 -41.410 1.00 96.75 273 LEU A C 1
ATOM 2050 O O . LEU A 1 273 ? 26.094 13.736 -41.283 1.00 96.75 273 LEU A O 1
ATOM 2054 N N . ASP A 1 274 ? 27.258 12.173 -42.407 1.00 96.00 274 ASP A N 1
ATOM 2055 C CA . ASP A 1 274 ? 27.632 13.051 -43.512 1.00 96.00 274 ASP A CA 1
ATOM 2056 C C . ASP A 1 274 ? 26.410 13.369 -44.384 1.00 96.00 274 ASP A C 1
ATOM 2058 O O . ASP A 1 274 ? 25.384 12.682 -44.329 1.00 96.00 274 ASP A O 1
ATOM 2062 N N . ALA A 1 275 ? 26.526 14.396 -45.227 1.00 95.00 275 ALA A N 1
ATOM 2063 C CA . ALA A 1 275 ? 25.495 14.754 -46.198 1.00 95.00 275 ALA A CA 1
ATOM 2064 C C . ALA A 1 275 ? 25.058 13.535 -47.037 1.00 95.00 275 ALA A C 1
ATOM 2066 O O . ALA A 1 275 ? 25.877 12.799 -47.605 1.00 95.00 275 ALA A O 1
ATOM 2067 N N . GLY A 1 276 ? 23.747 13.301 -47.095 1.00 91.88 276 GLY A N 1
ATOM 2068 C CA . GLY A 1 276 ? 23.139 12.148 -47.757 1.00 91.88 276 GLY A CA 1
ATOM 2069 C C . GLY A 1 276 ? 23.487 10.795 -47.123 1.00 91.88 276 GLY A C 1
ATOM 2070 O O . GLY A 1 276 ? 23.336 9.762 -47.779 1.00 91.88 276 GLY A O 1
ATOM 2071 N N . GLY A 1 277 ? 24.013 10.773 -45.895 1.00 93.38 277 GLY A N 1
ATOM 2072 C CA . GLY A 1 277 ? 24.154 9.567 -45.084 1.00 93.38 277 GLY A CA 1
ATOM 2073 C C . GLY A 1 277 ? 22.790 8.947 -44.778 1.00 93.38 277 GLY A C 1
ATOM 2074 O O . GLY A 1 277 ? 21.783 9.644 -44.706 1.00 93.38 277 GLY A O 1
ATOM 2075 N N . ALA A 1 278 ? 22.746 7.630 -44.616 1.00 92.50 278 ALA A N 1
ATOM 2076 C CA . ALA A 1 278 ? 21.508 6.919 -44.329 1.00 92.50 278 ALA A CA 1
ATOM 2077 C C . ALA A 1 278 ? 21.748 5.826 -43.291 1.00 92.50 278 ALA A C 1
ATOM 2079 O O . ALA A 1 278 ? 22.801 5.178 -43.296 1.00 92.50 278 ALA A O 1
ATOM 2080 N N . VAL A 1 279 ? 20.750 5.614 -42.439 1.00 92.50 279 VAL A N 1
ATOM 2081 C CA . VAL A 1 279 ? 20.646 4.446 -41.567 1.00 92.50 279 VAL A CA 1
ATOM 2082 C C . VAL A 1 279 ? 19.597 3.522 -42.191 1.00 92.50 279 VAL A C 1
ATOM 2084 O O . VAL A 1 279 ? 18.434 3.926 -42.296 1.00 92.50 279 VAL A O 1
ATOM 2087 N N . PRO A 1 280 ? 19.991 2.319 -42.654 1.00 92.38 280 PRO A N 1
ATOM 2088 C CA . PRO A 1 280 ? 19.067 1.365 -43.261 1.00 92.38 280 PRO A CA 1
ATOM 2089 C C . PRO A 1 280 ? 17.919 0.964 -42.331 1.00 92.38 280 PRO A C 1
ATOM 2091 O O . PRO A 1 280 ? 17.990 1.160 -41.117 1.00 92.38 280 PRO A O 1
ATOM 2094 N N . GLU A 1 281 ? 16.886 0.351 -42.911 1.00 95.06 281 GLU A N 1
ATOM 2095 C CA . GLU A 1 281 ? 15.799 -0.249 -42.139 1.00 95.06 281 GLU A CA 1
ATOM 2096 C C . GLU A 1 281 ? 16.332 -1.265 -41.126 1.00 95.06 281 GLU A C 1
ATOM 2098 O O . GLU A 1 281 ? 17.048 -2.205 -41.479 1.00 95.06 281 GLU A O 1
ATOM 2103 N N . HIS A 1 282 ? 15.968 -1.073 -39.863 1.00 94.31 282 HIS A N 1
ATOM 2104 C CA . HIS A 1 282 ? 16.304 -1.985 -38.778 1.00 94.31 282 HIS A CA 1
ATOM 2105 C C . HIS A 1 282 ? 15.252 -1.938 -37.667 1.00 94.31 282 HIS A C 1
ATOM 2107 O O . HIS A 1 282 ? 14.352 -1.096 -37.668 1.00 94.31 282 HIS A O 1
ATOM 2113 N N . ARG A 1 283 ? 15.358 -2.897 -36.744 1.00 95.62 283 ARG A N 1
ATOM 2114 C CA . ARG A 1 283 ? 14.583 -2.968 -35.506 1.00 95.62 283 ARG A CA 1
ATOM 2115 C C . ARG A 1 283 ? 15.552 -3.233 -34.369 1.00 95.62 283 ARG A C 1
ATOM 2117 O O . ARG A 1 283 ? 16.342 -4.170 -34.468 1.00 95.62 283 ARG A O 1
ATOM 2124 N N . ASP A 1 284 ? 15.435 -2.458 -33.305 1.00 92.69 284 ASP A N 1
ATOM 2125 C CA . ASP A 1 284 ? 16.139 -2.710 -32.055 1.00 92.69 284 ASP A CA 1
ATOM 2126 C C . ASP A 1 284 ? 15.138 -3.232 -31.013 1.00 92.69 284 ASP A C 1
ATOM 2128 O O . ASP A 1 284 ? 13.968 -2.844 -31.001 1.00 92.69 284 ASP A O 1
ATOM 2132 N N . ALA A 1 285 ? 15.574 -4.165 -30.164 1.00 91.62 285 ALA A N 1
ATOM 2133 C CA . ALA A 1 285 ? 14.704 -4.813 -29.177 1.00 91.62 285 ALA A CA 1
ATOM 2134 C C . ALA A 1 285 ? 14.284 -3.875 -28.030 1.00 91.62 285 ALA A C 1
ATOM 2136 O O . ALA A 1 285 ? 13.329 -4.170 -27.311 1.00 91.62 285 ALA A O 1
ATOM 2137 N N . THR A 1 286 ? 14.989 -2.755 -27.870 1.00 94.44 286 THR A N 1
ATOM 2138 C CA . THR A 1 286 ? 14.775 -1.740 -26.837 1.00 94.44 286 THR A CA 1
ATOM 2139 C C . THR A 1 286 ? 14.358 -0.413 -27.462 1.00 94.44 286 THR A C 1
ATOM 2141 O O . THR A 1 286 ? 14.441 -0.228 -28.674 1.00 94.44 286 THR A O 1
ATOM 2144 N N . GLU A 1 287 ? 13.935 0.536 -26.631 1.00 97.50 287 GLU A N 1
ATOM 2145 C CA . GLU A 1 287 ? 13.657 1.899 -27.085 1.00 97.50 287 GLU A CA 1
ATOM 2146 C C . GLU A 1 287 ? 14.941 2.625 -27.511 1.00 97.50 287 GLU A C 1
ATOM 2148 O O . GLU A 1 287 ? 16.015 2.412 -26.934 1.00 97.50 287 GLU A O 1
ATOM 2153 N N . GLU A 1 288 ? 14.805 3.523 -28.487 1.00 97.88 288 GLU A N 1
ATOM 2154 C CA . GLU A 1 288 ? 15.855 4.445 -28.920 1.00 97.88 288 GLU A CA 1
ATOM 2155 C C . GLU A 1 288 ? 15.346 5.891 -28.879 1.00 97.88 288 GLU A C 1
ATOM 2157 O O . GLU A 1 288 ? 14.203 6.195 -29.230 1.00 97.88 288 GLU A O 1
ATOM 2162 N N . TYR A 1 289 ? 16.226 6.797 -28.464 1.00 98.31 289 TYR A N 1
ATOM 2163 C CA . TYR A 1 289 ? 15.969 8.226 -28.410 1.00 98.31 289 TYR A CA 1
ATOM 2164 C C . TYR A 1 289 ? 17.050 8.984 -29.169 1.00 98.31 289 TYR A C 1
ATOM 2166 O O . TYR A 1 289 ? 18.242 8.749 -28.958 1.00 98.31 289 TYR A O 1
ATOM 2174 N N . LEU A 1 290 ? 16.633 9.950 -29.990 1.00 98.19 290 LEU A N 1
ATOM 2175 C CA . LEU A 1 290 ? 17.541 10.920 -30.598 1.00 98.19 290 LEU A CA 1
ATOM 2176 C C . LEU A 1 290 ? 17.168 12.336 -30.171 1.00 98.19 290 LEU A C 1
ATOM 2178 O O . LEU A 1 290 ? 15.998 12.712 -30.189 1.00 98.19 290 LEU A O 1
ATOM 2182 N N . TYR A 1 291 ? 18.171 13.149 -29.862 1.00 98.12 291 TYR A N 1
ATOM 2183 C CA . TYR A 1 291 ? 18.017 14.597 -29.767 1.00 98.12 291 TYR A CA 1
ATOM 2184 C C . TYR A 1 291 ? 18.905 15.269 -30.810 1.00 98.12 291 TYR A C 1
ATOM 2186 O O . TYR A 1 291 ? 20.133 15.152 -30.759 1.00 98.12 291 TYR A O 1
ATOM 2194 N N . ILE A 1 292 ? 18.284 15.941 -31.778 1.00 97.94 292 ILE A N 1
ATOM 2195 C CA . ILE A 1 292 ? 18.987 16.506 -32.934 1.00 97.94 292 ILE A CA 1
ATOM 2196 C C . ILE A 1 292 ? 19.621 17.842 -32.552 1.00 97.94 292 ILE A C 1
ATOM 2198 O O . ILE A 1 292 ? 18.933 18.772 -32.125 1.00 97.94 292 ILE A O 1
ATOM 2202 N N . LEU A 1 293 ? 20.938 17.937 -32.719 1.00 95.88 293 LEU A N 1
ATOM 2203 C CA . LEU A 1 293 ? 21.734 19.127 -32.419 1.00 95.88 293 LEU A CA 1
ATOM 2204 C C . LEU A 1 293 ? 21.989 19.970 -33.672 1.00 95.88 293 LEU A C 1
ATOM 2206 O O . LEU A 1 293 ? 21.905 21.192 -33.616 1.00 95.88 293 LEU A O 1
ATOM 2210 N N . GLU A 1 294 ? 22.283 19.320 -34.798 1.00 95.75 294 GLU A N 1
ATOM 2211 C CA . GLU A 1 294 ? 22.600 19.965 -36.077 1.00 95.75 294 GLU A CA 1
ATOM 2212 C C . GLU A 1 294 ? 22.051 19.137 -37.243 1.00 95.75 294 GLU A C 1
ATOM 2214 O O . GLU A 1 294 ? 21.894 17.922 -37.124 1.00 95.75 294 GLU A O 1
ATOM 2219 N N . GLY A 1 295 ? 21.811 19.787 -38.384 1.00 95.44 295 GLY A N 1
ATOM 2220 C CA . GLY A 1 295 ? 21.326 19.136 -39.601 1.00 95.44 295 GLY A CA 1
ATOM 2221 C C . GLY A 1 295 ? 19.828 18.826 -39.591 1.00 95.44 295 GLY A C 1
ATOM 2222 O O . GLY A 1 295 ? 19.089 19.199 -38.681 1.00 95.44 295 GLY A O 1
ATOM 2223 N N . SER A 1 296 ? 19.373 18.165 -40.648 1.00 93.00 296 SER A N 1
ATOM 2224 C CA . SER A 1 296 ? 17.969 17.809 -40.855 1.00 93.00 296 SER A CA 1
ATOM 2225 C C . SER A 1 296 ? 17.852 16.582 -41.743 1.00 93.00 296 SER A C 1
ATOM 2227 O O . SER A 1 296 ? 18.740 16.328 -42.556 1.00 93.00 296 SER A O 1
ATOM 2229 N N . GLY A 1 297 ? 16.743 15.862 -41.647 1.00 95.69 297 GLY A N 1
ATOM 2230 C CA . GLY A 1 297 ? 16.487 14.707 -42.499 1.00 95.69 297 GLY A CA 1
ATOM 2231 C C . GLY A 1 297 ? 15.094 14.135 -42.303 1.00 95.69 297 GLY A C 1
ATOM 2232 O O . GLY A 1 297 ? 14.274 14.709 -41.585 1.00 95.69 297 GLY A O 1
ATOM 2233 N N . ASP A 1 298 ? 14.861 12.986 -42.921 1.00 96.50 298 ASP A N 1
ATOM 2234 C CA . ASP A 1 298 ? 13.600 12.261 -42.849 1.00 96.50 298 ASP A CA 1
ATOM 2235 C C . ASP A 1 298 ? 13.800 10.949 -42.092 1.00 96.50 298 ASP A C 1
ATOM 2237 O O . ASP A 1 298 ? 14.633 10.112 -42.448 1.00 96.50 298 ASP A O 1
ATOM 2241 N N . LEU A 1 299 ? 13.017 10.769 -41.034 1.00 97.31 299 LEU A N 1
ATOM 2242 C CA . LEU A 1 299 ? 12.959 9.550 -40.244 1.00 97.31 299 LEU A CA 1
ATOM 2243 C C . LEU A 1 299 ? 11.648 8.824 -40.534 1.00 97.31 299 LEU A C 1
ATOM 2245 O O . LEU A 1 299 ? 10.576 9.416 -40.428 1.00 97.31 299 LEU A O 1
ATOM 2249 N N . VAL A 1 300 ? 11.710 7.537 -40.854 1.00 96.81 300 VAL A N 1
ATOM 2250 C CA . VAL A 1 300 ? 10.520 6.697 -41.017 1.00 96.81 300 VAL A CA 1
ATOM 2251 C C . VAL A 1 300 ? 10.427 5.749 -39.833 1.00 96.81 300 VAL A C 1
ATOM 2253 O O . VAL A 1 300 ? 11.361 4.990 -39.599 1.00 96.81 300 VAL A O 1
ATOM 2256 N N . ILE A 1 301 ? 9.301 5.777 -39.116 1.00 96.94 301 ILE A N 1
ATOM 2257 C CA . ILE A 1 301 ? 8.984 4.855 -38.015 1.00 96.94 301 ILE A CA 1
ATOM 2258 C C . ILE A 1 301 ? 7.666 4.158 -38.352 1.00 96.94 301 ILE A C 1
ATOM 2260 O O . ILE A 1 301 ? 6.653 4.830 -38.563 1.00 96.94 301 ILE A O 1
ATOM 2264 N N . ASP A 1 302 ? 7.688 2.826 -38.442 1.00 95.31 302 ASP A N 1
ATOM 2265 C CA . ASP A 1 302 ? 6.538 1.977 -38.793 1.00 95.31 302 ASP A CA 1
ATOM 2266 C C . ASP A 1 302 ? 5.761 2.492 -40.022 1.00 95.31 302 ASP A C 1
ATOM 2268 O O . ASP A 1 302 ? 4.532 2.576 -40.052 1.00 95.31 302 ASP A O 1
ATOM 2272 N N . GLY A 1 303 ? 6.511 2.877 -41.059 1.00 92.00 303 GLY A N 1
ATOM 2273 C CA . GLY A 1 303 ? 5.972 3.348 -42.336 1.00 92.00 303 GLY A CA 1
ATOM 2274 C C . GLY A 1 303 ? 5.497 4.805 -42.352 1.00 92.00 303 GLY A C 1
ATOM 2275 O O . GLY A 1 303 ? 5.070 5.285 -43.402 1.00 92.00 303 GLY A O 1
ATOM 2276 N N . LYS A 1 304 ? 5.586 5.539 -41.236 1.00 95.25 304 LYS A N 1
ATOM 2277 C CA . LYS A 1 304 ? 5.262 6.969 -41.182 1.00 95.25 304 LYS A CA 1
ATOM 2278 C C . LYS A 1 304 ? 6.527 7.821 -41.193 1.00 95.25 304 LYS A C 1
ATOM 2280 O O . LYS A 1 304 ? 7.396 7.645 -40.346 1.00 95.25 304 LYS A O 1
ATOM 2285 N N . ALA A 1 305 ? 6.594 8.759 -42.135 1.00 95.44 305 ALA A N 1
ATOM 2286 C CA . ALA A 1 305 ? 7.702 9.698 -42.269 1.00 95.44 305 ALA A CA 1
ATOM 2287 C C . ALA A 1 305 ? 7.544 10.919 -41.346 1.00 95.44 305 ALA A C 1
ATOM 2289 O O . ALA A 1 305 ? 6.448 11.468 -41.197 1.00 95.44 305 ALA A O 1
ATOM 2290 N N . TYR A 1 306 ? 8.661 11.351 -40.770 1.00 97.00 306 TYR A N 1
ATOM 2291 C CA . TYR A 1 306 ? 8.805 12.500 -39.889 1.00 97.00 306 TYR A CA 1
ATOM 2292 C C . TYR A 1 306 ? 10.029 13.308 -40.318 1.00 97.00 306 TYR A C 1
ATOM 2294 O O . TYR A 1 306 ? 11.142 12.786 -40.327 1.00 97.00 306 TYR A O 1
ATOM 2302 N N . ALA A 1 307 ? 9.835 14.589 -40.625 1.00 95.62 307 ALA A N 1
ATOM 2303 C CA . ALA A 1 307 ? 10.950 15.507 -40.819 1.00 95.62 307 ALA A CA 1
ATOM 2304 C C . ALA A 1 307 ? 11.552 15.872 -39.456 1.00 95.62 307 ALA A C 1
ATOM 2306 O O . ALA A 1 307 ? 10.816 16.216 -38.526 1.00 95.62 307 ALA A O 1
ATOM 2307 N N . ILE A 1 308 ? 12.877 15.817 -39.343 1.00 96.69 308 ILE A N 1
ATOM 2308 C CA . ILE A 1 308 ? 13.610 16.175 -38.126 1.00 96.69 308 ILE A CA 1
ATOM 2309 C C . ILE A 1 308 ? 14.593 17.314 -38.398 1.00 96.69 308 ILE A C 1
ATOM 2311 O O . ILE A 1 308 ? 15.173 17.424 -39.477 1.00 96.69 308 ILE A O 1
ATOM 2315 N N . SER A 1 309 ? 14.780 18.164 -37.395 1.00 92.81 309 SER A N 1
ATOM 2316 C CA . SER A 1 309 ? 15.652 19.345 -37.420 1.00 92.81 309 SER A CA 1
ATOM 2317 C C . SER A 1 309 ? 16.228 19.611 -36.024 1.00 92.81 309 SER A C 1
ATOM 2319 O O . SER A 1 309 ? 15.771 18.980 -35.064 1.00 92.81 309 SER A O 1
ATOM 2321 N N . PRO A 1 310 ? 17.163 20.561 -35.841 1.00 97.50 310 PRO A N 1
ATOM 2322 C CA . PRO A 1 310 ? 17.721 20.854 -34.523 1.00 97.50 310 PRO A CA 1
ATOM 2323 C C . PRO A 1 310 ? 16.626 21.176 -33.497 1.00 97.50 310 PRO A C 1
ATOM 2325 O O . PRO A 1 310 ? 15.679 21.901 -33.806 1.00 97.50 310 PRO A O 1
ATOM 2328 N N . GLY A 1 311 ? 16.741 20.611 -32.294 1.00 93.25 311 GLY A N 1
ATOM 2329 C CA . GLY A 1 311 ? 15.728 20.682 -31.234 1.00 93.25 311 GLY A CA 1
ATOM 2330 C C . GLY A 1 311 ? 14.644 19.601 -31.296 1.00 93.25 311 GLY A C 1
ATOM 2331 O O . GLY A 1 311 ? 13.835 19.502 -30.375 1.00 93.25 311 GLY A O 1
ATOM 2332 N N . SER A 1 312 ? 14.625 18.766 -32.340 1.00 96.56 312 SER A N 1
ATOM 2333 C CA . SER A 1 312 ? 13.727 17.608 -32.396 1.00 96.56 312 SER A CA 1
ATOM 2334 C C . SER A 1 312 ? 14.161 16.554 -31.380 1.00 96.56 312 SER A C 1
ATOM 2336 O O . SER A 1 312 ? 15.314 16.118 -31.392 1.00 96.56 312 SER A O 1
ATOM 2338 N N . ALA A 1 313 ? 13.218 16.121 -30.545 1.00 97.19 313 ALA A N 1
ATOM 2339 C CA . ALA A 1 313 ? 13.339 14.918 -29.735 1.00 97.19 313 ALA A CA 1
ATOM 2340 C C . ALA A 1 313 ? 12.568 13.787 -30.421 1.00 97.19 313 ALA A C 1
ATOM 2342 O O . ALA A 1 313 ? 11.377 13.919 -30.708 1.00 97.19 313 ALA A O 1
ATOM 2343 N N . VAL A 1 314 ? 13.255 12.689 -30.698 1.00 97.00 314 VAL A N 1
ATOM 2344 C CA . VAL A 1 314 ? 12.707 11.512 -31.362 1.00 97.00 314 VAL A CA 1
ATOM 2345 C C . VAL A 1 314 ? 12.605 10.392 -30.343 1.00 97.00 314 VAL A C 1
ATOM 2347 O O . VAL A 1 314 ? 13.583 10.094 -29.664 1.00 97.00 314 VAL A O 1
ATOM 2350 N N . TYR A 1 315 ? 11.436 9.764 -30.283 1.00 97.69 315 TYR A N 1
ATOM 2351 C CA . TYR A 1 315 ? 11.199 8.524 -29.556 1.00 97.69 315 TYR A CA 1
ATOM 2352 C C . TYR A 1 315 ? 10.909 7.408 -30.558 1.00 97.69 315 TYR A C 1
ATOM 2354 O O . TYR A 1 315 ? 10.007 7.543 -31.389 1.00 97.69 315 TYR A O 1
ATOM 2362 N N . MET A 1 316 ? 11.667 6.320 -30.470 1.00 97.81 316 MET A N 1
ATOM 2363 C CA . MET A 1 316 ? 11.484 5.112 -31.263 1.00 97.81 316 MET A CA 1
ATOM 2364 C C . MET A 1 316 ? 11.077 3.975 -30.316 1.00 97.81 316 MET A C 1
ATOM 2366 O O . MET A 1 316 ? 11.887 3.564 -29.480 1.00 97.81 316 MET A O 1
ATOM 2370 N N . PRO A 1 317 ? 9.832 3.472 -30.409 1.00 96.75 317 PRO A N 1
ATOM 2371 C CA . PRO A 1 317 ? 9.386 2.356 -29.587 1.00 96.75 317 PRO A CA 1
ATOM 2372 C C . PRO A 1 317 ? 10.218 1.096 -29.832 1.00 96.75 317 PRO A C 1
ATOM 2374 O O . PRO A 1 317 ? 10.667 0.842 -30.953 1.00 96.75 317 PRO A O 1
ATOM 2377 N N . ALA A 1 318 ? 10.345 0.264 -28.799 1.00 94.50 318 ALA A N 1
ATOM 2378 C CA . ALA A 1 318 ? 10.965 -1.049 -28.921 1.00 94.50 318 ALA A CA 1
ATOM 2379 C C . ALA A 1 318 ? 10.337 -1.859 -30.067 1.00 94.50 318 ALA A C 1
ATOM 2381 O O . ALA A 1 318 ? 9.114 -1.946 -30.200 1.00 94.50 318 ALA A O 1
ATOM 2382 N N . ASN A 1 319 ? 11.187 -2.494 -30.870 1.00 93.38 319 ASN A N 1
ATOM 2383 C CA . ASN A 1 319 ? 10.840 -3.283 -32.048 1.00 93.38 319 ASN A CA 1
ATOM 2384 C C . ASN A 1 319 ? 10.188 -2.513 -33.206 1.00 93.38 319 ASN A C 1
ATOM 2386 O O . ASN A 1 319 ? 9.802 -3.171 -34.172 1.00 93.38 319 ASN A O 1
ATOM 2390 N N . ALA A 1 320 ? 10.068 -1.182 -33.177 1.00 95.25 320 ALA A N 1
ATOM 2391 C CA . ALA A 1 320 ? 9.568 -0.416 -34.324 1.00 95.25 320 ALA A CA 1
ATOM 2392 C C . ALA A 1 320 ? 10.499 -0.568 -35.543 1.00 95.25 320 ALA A C 1
ATOM 2394 O O . ALA A 1 320 ? 11.710 -0.725 -35.392 1.00 95.25 320 ALA A O 1
ATOM 2395 N N . LEU A 1 321 ? 9.943 -0.549 -36.762 1.00 97.06 321 LEU A N 1
ATOM 2396 C CA . LEU A 1 321 ? 10.754 -0.528 -37.985 1.00 97.06 321 LEU A CA 1
ATOM 2397 C C . LEU A 1 321 ? 11.212 0.899 -38.242 1.00 97.06 321 LEU A C 1
ATOM 2399 O O . LEU A 1 321 ? 10.370 1.763 -38.497 1.00 97.06 321 LEU A O 1
ATOM 2403 N N . VAL A 1 322 ? 12.522 1.130 -38.204 1.00 96.94 322 VAL A N 1
ATOM 2404 C CA . VAL A 1 322 ? 13.087 2.474 -38.325 1.00 96.94 322 VAL A CA 1
ATOM 2405 C C . VAL A 1 322 ? 14.061 2.562 -39.490 1.00 96.94 322 VAL A C 1
ATOM 2407 O O . VAL A 1 322 ? 14.908 1.689 -39.666 1.00 96.94 322 VAL A O 1
ATOM 2410 N N . SER A 1 323 ? 13.975 3.643 -40.265 1.00 95.75 323 SER A N 1
ATOM 2411 C CA . SER A 1 323 ? 15.017 4.054 -41.213 1.00 95.75 323 SER A CA 1
ATOM 2412 C C . SER A 1 323 ? 15.228 5.561 -41.159 1.00 95.75 323 SER A C 1
ATOM 2414 O O . SER A 1 323 ? 14.306 6.313 -40.837 1.00 95.75 323 SER A O 1
ATOM 2416 N N . PHE A 1 324 ? 16.445 6.005 -41.468 1.00 96.00 324 PHE A N 1
ATOM 2417 C CA . PHE A 1 324 ? 16.792 7.421 -41.454 1.00 96.00 324 PHE A CA 1
ATOM 2418 C C . PHE A 1 324 ? 17.520 7.830 -42.731 1.00 96.00 324 PHE A C 1
ATOM 2420 O O . PHE A 1 324 ? 18.495 7.190 -43.127 1.00 96.00 324 PHE A O 1
ATOM 2427 N N . GLN A 1 325 ? 17.090 8.936 -43.331 1.00 96.06 325 GLN A N 1
ATOM 2428 C CA . GLN A 1 325 ? 17.752 9.575 -44.459 1.00 96.06 325 GLN A CA 1
ATOM 2429 C C . GLN A 1 325 ? 18.199 10.981 -44.057 1.00 96.06 325 GLN A C 1
ATOM 2431 O O . GLN A 1 325 ? 17.377 11.869 -43.835 1.00 96.06 325 GLN A O 1
ATOM 2436 N N . ASN A 1 326 ? 19.513 11.199 -43.998 1.00 96.56 326 ASN A N 1
ATOM 2437 C CA . ASN A 1 326 ? 20.069 12.522 -43.753 1.00 96.56 326 ASN A CA 1
ATOM 2438 C C . ASN A 1 326 ? 19.894 13.428 -44.984 1.00 96.56 326 ASN A C 1
ATOM 2440 O O . ASN A 1 326 ? 19.954 12.948 -46.124 1.00 96.56 326 ASN A O 1
ATOM 2444 N N . GLY A 1 327 ? 19.718 14.728 -44.744 1.00 91.69 327 GLY A N 1
ATOM 2445 C CA . GLY A 1 327 ? 19.643 15.772 -45.762 1.00 91.69 327 GLY A CA 1
ATOM 2446 C C . GLY A 1 327 ? 20.992 16.104 -46.410 1.00 91.69 327 GLY A C 1
ATOM 2447 O O . GLY A 1 327 ? 21.925 15.304 -46.426 1.00 91.69 327 GLY A O 1
ATOM 2448 N N . ASP A 1 328 ? 21.101 17.304 -46.973 1.00 93.38 328 ASP A N 1
ATOM 2449 C CA . ASP A 1 328 ? 22.257 17.778 -47.749 1.00 93.38 328 ASP A CA 1
ATOM 2450 C C . ASP A 1 328 ? 23.418 18.330 -46.900 1.00 93.38 328 ASP A C 1
ATOM 2452 O O . ASP A 1 328 ? 24.485 18.642 -47.435 1.00 93.38 328 ASP A O 1
ATOM 2456 N N . ALA A 1 329 ? 23.243 18.401 -45.581 1.00 92.94 329 ALA A N 1
ATOM 2457 C CA . ALA A 1 329 ? 24.250 18.834 -44.620 1.00 92.94 329 ALA A CA 1
ATOM 2458 C C . ALA A 1 329 ? 24.601 17.721 -43.622 1.00 92.94 329 ALA A C 1
ATOM 2460 O O . ALA A 1 329 ? 23.903 16.714 -43.497 1.00 92.94 329 ALA A O 1
ATOM 2461 N N . ARG A 1 330 ? 25.701 17.908 -42.886 1.00 96.12 330 ARG A N 1
ATOM 2462 C CA . ARG A 1 330 ? 26.056 17.037 -41.758 1.00 96.12 330 ARG A CA 1
ATOM 2463 C C . ARG A 1 330 ? 24.963 17.103 -40.692 1.00 96.12 330 ARG A C 1
ATOM 2465 O O . ARG A 1 330 ? 24.486 18.189 -40.368 1.00 96.12 330 ARG A O 1
ATOM 2472 N N . LEU A 1 331 ? 24.621 15.951 -40.130 1.00 97.69 331 LEU A N 1
ATOM 2473 C CA . LEU A 1 331 ? 23.719 15.840 -38.993 1.00 97.69 331 LEU A CA 1
ATOM 2474 C C . LEU A 1 331 ? 24.473 15.384 -37.757 1.00 97.69 331 LEU A C 1
ATOM 2476 O O . LEU A 1 331 ? 25.351 14.526 -37.842 1.00 97.69 331 LEU A O 1
ATOM 2480 N N . VAL A 1 332 ? 24.106 15.960 -36.615 1.00 97.69 332 VAL A N 1
ATOM 2481 C CA . VAL A 1 332 ? 24.649 15.618 -35.301 1.00 97.69 332 VAL A CA 1
ATOM 2482 C C . VAL A 1 332 ? 23.483 15.357 -34.358 1.00 97.69 332 VAL A C 1
ATOM 2484 O O . VAL A 1 332 ? 22.616 16.215 -34.189 1.00 97.69 332 VAL A O 1
ATOM 2487 N N . ALA A 1 333 ? 23.473 14.192 -33.719 1.00 97.88 333 ALA A N 1
ATOM 2488 C CA . ALA A 1 333 ? 22.451 13.798 -32.759 1.00 97.88 333 ALA A CA 1
ATOM 2489 C C . ALA A 1 333 ? 23.078 13.212 -31.493 1.00 97.88 333 ALA A C 1
ATOM 2491 O O . ALA A 1 333 ? 24.082 12.503 -31.553 1.00 97.88 333 ALA A O 1
ATOM 2492 N N . VAL A 1 334 ? 22.462 13.475 -30.342 1.00 98.25 334 VAL A N 1
ATOM 2493 C CA . VAL A 1 334 ? 22.667 12.650 -29.145 1.00 98.25 334 VAL A CA 1
ATOM 2494 C C . VAL A 1 334 ? 21.780 11.423 -29.284 1.00 98.25 334 VAL A C 1
ATOM 2496 O O . VAL A 1 334 ? 20.591 11.577 -29.548 1.00 98.25 334 VAL A O 1
ATOM 2499 N N . GLN A 1 335 ? 22.351 10.236 -29.109 1.00 98.12 335 GLN A N 1
ATOM 2500 C CA . GLN A 1 335 ? 21.659 8.957 -29.200 1.00 98.12 335 GLN A CA 1
ATOM 2501 C C . GLN A 1 335 ? 21.667 8.252 -27.850 1.00 98.12 335 GLN A C 1
ATOM 2503 O O . GLN A 1 335 ? 22.716 8.153 -27.205 1.00 98.12 335 GLN A O 1
ATOM 2508 N N . VAL A 1 336 ? 20.501 7.735 -27.460 1.00 98.31 336 VAL A N 1
ATOM 2509 C CA . VAL A 1 336 ? 20.326 6.904 -26.270 1.00 98.31 336 VAL A CA 1
ATOM 2510 C C . VAL A 1 336 ? 19.584 5.624 -26.630 1.00 98.31 336 VAL A C 1
ATOM 2512 O O . VAL A 1 336 ? 18.506 5.694 -27.213 1.00 98.31 336 VAL A O 1
ATOM 2515 N N . PHE A 1 337 ? 20.123 4.474 -26.229 1.00 97.31 337 PHE A N 1
ATOM 2516 C CA . PHE A 1 337 ? 19.375 3.211 -26.201 1.00 97.31 337 PHE A CA 1
ATOM 2517 C C . PHE A 1 337 ? 18.969 2.884 -24.762 1.00 97.31 337 PHE A C 1
ATOM 2519 O O . PHE A 1 337 ? 19.796 3.004 -23.851 1.00 97.31 337 PHE A O 1
ATOM 2526 N N . ALA A 1 338 ? 17.720 2.456 -24.560 1.00 92.12 338 ALA A N 1
ATOM 2527 C CA . ALA A 1 338 ? 17.209 1.936 -23.288 1.00 92.12 338 ALA A CA 1
ATOM 2528 C C . ALA A 1 338 ? 17.646 0.472 -23.077 1.00 92.12 338 ALA A C 1
ATOM 2530 O O . ALA A 1 338 ? 16.834 -0.449 -23.086 1.00 92.12 338 ALA A O 1
ATOM 2531 N N . GLY A 1 339 ? 18.959 0.293 -22.961 1.00 91.56 339 GLY A N 1
ATOM 2532 C CA . GLY A 1 339 ? 19.683 -0.977 -22.930 1.00 91.56 339 GLY A CA 1
ATOM 2533 C C . GLY A 1 339 ? 20.976 -0.846 -23.746 1.00 91.56 339 GLY A C 1
ATOM 2534 O O . GLY A 1 339 ? 20.976 -0.162 -24.774 1.00 91.56 339 GLY A O 1
ATOM 2535 N N . PRO A 1 340 ? 22.122 -1.389 -23.304 1.00 91.31 340 PRO A N 1
ATOM 2536 C CA . PRO A 1 340 ? 23.383 -1.262 -24.038 1.00 91.31 340 PRO A CA 1
ATOM 2537 C C . PRO A 1 340 ? 23.513 -2.209 -25.242 1.00 91.31 340 PRO A C 1
ATOM 2539 O O . PRO A 1 340 ? 24.445 -2.058 -26.036 1.00 91.31 340 PRO A O 1
ATOM 2542 N N . GLU A 1 341 ? 22.629 -3.193 -25.375 1.00 92.69 341 GLU A N 1
ATOM 2543 C CA . GLU A 1 341 ? 22.737 -4.301 -26.323 1.00 92.69 341 GLU A CA 1
ATOM 2544 C C . GLU A 1 341 ? 22.689 -3.847 -27.791 1.00 92.69 341 GLU A C 1
ATOM 2546 O O . GLU A 1 341 ? 23.568 -4.264 -28.553 1.00 92.69 341 GLU A O 1
ATOM 2551 N N . PRO A 1 342 ? 21.773 -2.949 -28.225 1.00 93.19 342 PRO A N 1
ATOM 2552 C CA . PRO A 1 342 ? 21.729 -2.509 -29.623 1.00 93.19 342 PRO A CA 1
ATOM 2553 C C . PRO A 1 342 ? 23.016 -1.822 -30.085 1.00 93.19 342 PRO A C 1
ATOM 2555 O O . PRO A 1 342 ? 23.360 -1.867 -31.267 1.00 93.19 342 PRO A O 1
ATOM 2558 N N . ALA A 1 343 ? 23.774 -1.222 -29.161 1.00 93.25 343 ALA A N 1
ATOM 2559 C CA . ALA A 1 343 ? 25.042 -0.572 -29.469 1.00 93.25 343 ALA A CA 1
ATOM 2560 C C . ALA A 1 343 ? 26.139 -1.557 -29.908 1.00 93.25 343 ALA A C 1
ATOM 2562 O O . ALA A 1 343 ? 27.146 -1.120 -30.466 1.00 93.25 343 ALA A O 1
ATOM 2563 N N . ALA A 1 344 ? 25.944 -2.873 -29.741 1.00 91.56 344 ALA A N 1
ATOM 2564 C CA . ALA A 1 344 ? 26.848 -3.893 -30.272 1.00 91.56 344 ALA A CA 1
ATOM 2565 C C . ALA A 1 344 ? 27.069 -3.768 -31.793 1.00 91.56 344 ALA A C 1
ATOM 2567 O O . ALA A 1 344 ? 28.129 -4.130 -32.303 1.00 91.56 344 ALA A O 1
ATOM 2568 N N . LYS A 1 345 ? 26.123 -3.163 -32.532 1.00 89.75 345 LYS A N 1
ATOM 2569 C CA . LYS A 1 345 ? 26.288 -2.854 -33.965 1.00 89.75 345 LYS A CA 1
ATOM 2570 C C . LYS A 1 345 ? 27.478 -1.931 -34.255 1.00 89.75 345 LYS A C 1
ATOM 2572 O O . LYS A 1 345 ? 28.087 -2.031 -35.321 1.00 89.75 345 LYS A O 1
ATOM 2577 N N . TYR A 1 346 ? 27.847 -1.072 -33.304 1.00 93.44 346 TYR A N 1
ATOM 2578 C CA . TYR A 1 346 ? 29.017 -0.204 -33.419 1.00 93.44 346 TYR A CA 1
ATOM 2579 C C . TYR A 1 346 ? 30.331 -0.943 -33.185 1.00 93.44 346 TYR A C 1
ATOM 2581 O O . TYR A 1 346 ? 31.371 -0.481 -33.648 1.00 93.44 346 TYR A O 1
ATOM 2589 N N . ASP A 1 347 ? 30.314 -2.123 -32.565 1.00 91.19 347 ASP A N 1
ATOM 2590 C CA . ASP A 1 347 ? 31.542 -2.882 -32.333 1.00 91.19 347 ASP A CA 1
ATOM 2591 C C . ASP A 1 347 ? 32.152 -3.412 -33.647 1.00 91.19 347 ASP A C 1
ATOM 2593 O O . ASP A 1 347 ? 33.365 -3.606 -33.742 1.00 91.19 347 ASP A O 1
ATOM 2597 N N . ALA A 1 348 ? 31.327 -3.531 -34.695 1.00 88.50 348 ALA A N 1
ATOM 2598 C CA . ALA A 1 348 ? 31.740 -3.848 -36.062 1.00 88.50 348 ALA A CA 1
ATOM 2599 C C . ALA A 1 348 ? 32.245 -2.632 -36.870 1.00 88.50 348 ALA A C 1
ATOM 2601 O O . ALA A 1 348 ? 32.722 -2.794 -37.995 1.00 88.50 348 ALA A O 1
ATOM 2602 N N . TRP A 1 349 ? 32.117 -1.408 -36.345 1.00 93.50 349 TRP A N 1
ATOM 2603 C CA . TRP A 1 349 ? 32.606 -0.195 -37.005 1.00 93.50 349 TRP A CA 1
ATOM 2604 C C . TRP A 1 349 ? 34.108 -0.026 -36.779 1.00 93.50 349 TRP A C 1
ATOM 2606 O O . TRP A 1 349 ? 34.659 -0.475 -35.774 1.00 93.50 349 TRP A O 1
ATOM 2616 N N . THR A 1 350 ? 34.778 0.654 -37.712 1.00 93.88 350 THR A N 1
ATOM 2617 C CA . THR A 1 350 ? 36.237 0.821 -37.647 1.00 93.88 350 THR A CA 1
ATOM 2618 C C . THR A 1 350 ? 36.583 1.869 -36.590 1.00 93.88 350 THR A C 1
ATOM 2620 O O . THR A 1 350 ? 36.046 2.975 -36.683 1.00 93.88 350 THR A O 1
ATOM 2623 N N . PRO A 1 351 ? 37.469 1.589 -35.616 1.00 90.69 351 PRO A N 1
ATOM 2624 C CA . PRO A 1 351 ? 37.950 2.610 -34.689 1.00 90.69 351 PRO A CA 1
ATOM 2625 C C . PRO A 1 351 ? 38.557 3.797 -35.448 1.00 90.69 351 PRO A C 1
ATOM 2627 O O . PRO A 1 351 ? 39.395 3.615 -36.333 1.00 90.69 351 PRO A O 1
ATOM 2630 N N . ALA A 1 352 ? 38.113 5.007 -35.122 1.00 79.94 352 ALA A N 1
ATOM 2631 C CA . ALA A 1 352 ? 38.632 6.253 -35.668 1.00 79.94 352 ALA A CA 1
ATOM 2632 C C . ALA A 1 352 ? 39.550 6.903 -34.621 1.00 79.94 352 ALA A C 1
ATOM 2634 O O . ALA A 1 352 ? 39.190 6.992 -33.449 1.00 79.94 352 ALA A O 1
ATOM 2635 N N . GLY A 1 353 ? 40.759 7.282 -35.044 1.00 68.88 353 GLY A N 1
ATOM 2636 C CA . GLY A 1 353 ? 41.780 7.885 -34.179 1.00 68.88 353 GLY A CA 1
ATOM 2637 C C . GLY A 1 353 ? 41.483 9.311 -33.738 1.00 68.88 353 GLY A C 1
ATOM 2638 O O . GLY A 1 353 ? 40.620 9.986 -34.357 1.00 68.88 353 GLY A O 1
#

Radius of gyration: 31.29 Å; chains: 1; bounding box: 75×44×86 Å

Foldseek 3Di:
DDPVVVVLVVLLVVLLVVLVVLLCVLQPPCQLQDPAADPFAQRVVVLVLLVVQLVCCVQFVDSWDADCVPPHPDIRLADVCLLPVLLSVQLNVVVVVVRDSRNSNSVVLSVLSSCQLVLQLLLCVLVPHDSVVSSVSSNVSSCCCRPVPVNVCCSNNPVSSVSSCVSNVSSLVSLVSCLVVVNPVVVSVVSNCVVVCSSCVSHCRVVPRRPPPVSPPPPPPPDPPDPPDDDDDDDWDPFADQVRFWWFADPVRFKIWGWGGQDAFKTKIKIKGAAFGKDDWDFAQFKKKKAWQAFWWWKAWQNDIDIDGHRDIDIHHHGTTIMITTHRGMTIIIMMTRGNVVVVVRVPTHTDD

pLDDT: mean 85.9, std 16.62, range [30.23, 98.5]